Protein AF-A0A9E7FPZ8-F1 (afdb_monomer)

pLDDT: mean 71.9, std 25.14, range [28.64, 97.81]

Foldseek 3Di:
DDDDDDDDDDDPPPPPDDDDDDPLVVLVCVLVVCVPPDPVNVVLCVLQVVVVVVVVVVVVVVVVCPPPDPDDPPDPDDDDLVNLLVVLVVVCVVVVNVVSLDLVNLVSQLSNLVSQLSVLCVPPDDQDPPRPVDDPVSVVSNVVSVVSNSSSVSSSCVNVVHPVVVVVVVVVVVVCVVDPDPDD

Solvent-accessible surface area (backbone atoms only — not comparable to full-atom values): 11474 Å² total; per-residue (Å²): 139,89,85,84,85,85,78,89,77,92,71,96,72,84,83,84,75,87,84,86,92,63,85,63,58,63,57,53,49,52,52,54,46,63,75,39,100,42,80,67,35,59,61,45,45,71,56,32,43,66,61,49,52,44,53,50,56,50,56,57,54,57,68,72,47,83,80,77,76,91,83,75,88,80,69,92,66,94,77,51,73,67,57,53,40,50,52,50,52,51,59,31,57,77,68,66,42,62,86,62,59,44,65,68,35,32,51,54,46,28,53,50,30,51,38,59,44,46,59,77,50,68,87,53,75,94,79,60,88,89,51,82,90,55,54,68,72,57,52,50,51,52,50,51,31,52,45,50,31,49,53,33,51,44,50,37,26,56,75,68,72,44,63,58,68,60,52,51,54,55,48,51,56,55,45,46,71,75,56,60,77,78,87,126

Secondary structure (DSSP, 8-state):
-------------TTS------TTHHHHHHHHHTTS--HHHHHHHHHHHHHHHHHHHHHHHHHH-TTS------------HHHHHHHHHHHHHHTT-GGG--HHHHHHHHHHHHHHHHHHHHT-SSPPTT-TTS-HHHHHHHHHHHHHHHHHHHHHHHHTT--HHHHHHHHHHHHHHHSPPP--

Structure (mmCIF, N/CA/C/O backbone):
data_AF-A0A9E7FPZ8-F1
#
_entry.id   AF-A0A9E7FPZ8-F1
#
loop_
_atom_site.group_PDB
_atom_site.id
_atom_site.type_symbol
_atom_site.label_atom_id
_atom_site.label_alt_id
_atom_site.label_comp_id
_atom_site.label_asym_id
_atom_site.label_entity_id
_atom_site.label_seq_id
_atom_site.pdbx_PDB_ins_code
_atom_site.Cartn_x
_atom_site.Cartn_y
_atom_site.Cartn_z
_atom_site.occupancy
_atom_site.B_iso_or_equiv
_atom_site.auth_seq_id
_atom_site.auth_comp_id
_atom_site.auth_asym_id
_atom_site.auth_atom_id
_atom_site.pdbx_PDB_model_num
ATOM 1 N N . MET A 1 1 ? -9.891 55.501 -36.423 1.00 37.41 1 MET A N 1
ATOM 2 C CA . MET A 1 1 ? -9.483 56.250 -35.216 1.00 37.41 1 MET A CA 1
ATOM 3 C C . MET A 1 1 ? -9.992 55.512 -33.991 1.00 37.41 1 MET A C 1
ATOM 5 O O . MET A 1 1 ? -11.132 55.073 -34.019 1.00 37.41 1 MET A O 1
ATOM 9 N N . LEU A 1 2 ? -9.141 55.479 -32.962 1.00 33.41 2 LEU A N 1
ATOM 10 C CA . LEU A 1 2 ? -9.359 55.116 -31.555 1.00 33.41 2 LEU A CA 1
ATOM 11 C C . LEU A 1 2 ? -9.165 53.647 -31.118 1.00 33.41 2 LEU A C 1
ATOM 13 O O . LEU A 1 2 ? -9.614 52.696 -31.745 1.00 33.41 2 LEU A O 1
ATOM 17 N N . LEU A 1 3 ? -8.385 53.578 -30.035 1.00 30.91 3 LEU A N 1
ATOM 18 C CA . LEU A 1 3 ? -7.629 52.507 -29.377 1.00 30.91 3 LEU A CA 1
ATOM 19 C C . LEU A 1 3 ? -8.495 51.532 -28.537 1.00 30.91 3 LEU A C 1
ATOM 21 O O . LEU A 1 3 ? -9.666 51.817 -28.291 1.00 30.91 3 LEU A O 1
ATOM 25 N N . PRO A 1 4 ? -7.898 50.431 -28.027 1.00 46.28 4 PRO A N 1
ATOM 26 C CA . PRO A 1 4 ? -8.549 49.397 -27.229 1.00 46.28 4 PRO A CA 1
ATOM 27 C C . PRO A 1 4 ? -8.524 49.710 -25.723 1.00 46.28 4 PRO A C 1
ATOM 29 O O . PRO A 1 4 ? -7.578 50.313 -25.215 1.00 46.28 4 PRO A O 1
ATOM 32 N N . LEU A 1 5 ? -9.529 49.225 -24.988 1.00 34.22 5 LEU A N 1
ATOM 33 C CA . LEU A 1 5 ? -9.490 49.157 -23.527 1.00 34.22 5 LEU A CA 1
ATOM 34 C C . LEU A 1 5 ? -8.878 47.818 -23.097 1.00 34.22 5 LEU A C 1
ATOM 36 O O . LEU A 1 5 ? -9.498 46.760 -23.191 1.00 34.22 5 LEU A O 1
ATOM 40 N N . LEU A 1 6 ? -7.632 47.901 -22.633 1.00 34.72 6 LEU A N 1
ATOM 41 C CA . LEU A 1 6 ? -6.973 46.908 -21.795 1.00 34.72 6 LEU A CA 1
ATOM 42 C C . LEU A 1 6 ? -7.764 46.753 -20.485 1.00 34.72 6 LEU A C 1
ATOM 44 O O . LEU A 1 6 ? -7.879 47.709 -19.721 1.00 34.72 6 LEU A O 1
ATOM 48 N N . VAL A 1 7 ? -8.202 45.535 -20.172 1.00 34.72 7 VAL A N 1
ATOM 49 C CA . VAL A 1 7 ? -8.355 45.096 -18.781 1.00 34.72 7 VAL A CA 1
ATOM 50 C C . VAL A 1 7 ? -7.350 43.973 -18.568 1.00 34.72 7 VAL A C 1
ATOM 52 O O . VAL A 1 7 ? -7.497 42.862 -19.068 1.00 34.72 7 VAL A O 1
ATOM 55 N N . HIS A 1 8 ? -6.271 44.319 -17.871 1.00 37.75 8 HIS A N 1
ATOM 56 C CA . HIS A 1 8 ? -5.309 43.385 -17.307 1.00 37.75 8 HIS A CA 1
ATOM 57 C C . HIS A 1 8 ? -5.989 42.535 -16.230 1.00 37.75 8 HIS A C 1
ATOM 59 O O . HIS A 1 8 ? -6.304 43.041 -15.157 1.00 37.75 8 HIS A O 1
ATOM 65 N N . LEU A 1 9 ? -6.123 41.233 -16.476 1.00 30.42 9 LEU A N 1
ATOM 66 C CA . LEU A 1 9 ? -6.126 40.230 -15.416 1.00 30.42 9 LEU A CA 1
ATOM 67 C C . LEU A 1 9 ? -5.086 39.172 -15.777 1.00 30.42 9 LEU A C 1
ATOM 69 O O . LEU A 1 9 ? -5.222 38.395 -16.718 1.00 30.42 9 LEU A O 1
ATOM 73 N N . HIS A 1 10 ? -3.983 39.248 -15.046 1.00 36.88 10 HIS A N 1
ATOM 74 C CA . HIS A 1 10 ? -2.788 38.443 -15.185 1.00 36.88 10 HIS A CA 1
ATOM 75 C C . HIS A 1 10 ? -3.044 37.079 -14.526 1.00 36.88 10 HIS A C 1
ATOM 77 O O . HIS A 1 10 ? -3.063 36.986 -13.302 1.00 36.88 10 HIS A O 1
ATOM 83 N N . HIS A 1 11 ? -3.256 36.021 -15.312 1.00 33.31 11 HIS A N 1
ATOM 84 C CA . HIS A 1 11 ? -3.106 34.650 -14.816 1.00 33.31 11 HIS A CA 1
ATOM 85 C C . HIS A 1 11 ? -2.653 33.713 -15.949 1.00 33.31 11 HIS A C 1
ATOM 87 O O . HIS A 1 11 ? -3.416 33.468 -16.887 1.00 33.31 11 HIS A O 1
ATOM 93 N N . PRO A 1 12 ? -1.427 33.162 -15.903 1.00 35.03 12 PRO A N 1
ATOM 94 C CA . PRO A 1 12 ? -0.966 32.209 -16.899 1.00 35.03 12 PRO A CA 1
ATOM 95 C C . PRO A 1 12 ? -1.424 30.808 -16.480 1.00 35.03 12 PRO A C 1
ATOM 97 O O . PRO A 1 12 ? -0.728 30.120 -15.745 1.00 35.03 12 PRO A O 1
ATOM 100 N N . ILE A 1 13 ? -2.620 30.387 -16.893 1.00 33.62 13 ILE A N 1
ATOM 101 C CA . ILE A 1 13 ? -3.043 28.971 -16.771 1.00 33.62 13 ILE A CA 1
ATOM 102 C C . ILE A 1 13 ? -3.356 28.352 -18.144 1.00 33.62 13 ILE A C 1
ATOM 104 O O . ILE A 1 13 ? -3.390 27.137 -18.297 1.00 33.62 13 ILE A O 1
ATOM 108 N N . HIS A 1 14 ? -3.488 29.151 -19.201 1.00 30.02 14 HIS A N 1
ATOM 109 C CA . HIS A 1 14 ? -4.087 28.661 -20.445 1.00 30.02 14 HIS A CA 1
ATOM 110 C C . HIS A 1 14 ? -3.140 28.089 -21.514 1.00 30.02 14 HIS A C 1
ATOM 112 O O . HIS A 1 14 ? -3.601 27.828 -22.619 1.00 30.02 14 HIS A O 1
ATOM 118 N N . GLN A 1 15 ? -1.857 27.837 -21.223 1.00 31.31 15 GLN A N 1
ATOM 119 C CA . GLN A 1 15 ? -0.926 27.288 -22.232 1.00 31.31 15 GLN A CA 1
ATOM 120 C C . GLN A 1 15 ? -0.360 25.886 -21.965 1.00 31.31 15 GLN A C 1
ATOM 122 O O . GLN A 1 15 ? 0.470 25.424 -22.740 1.00 31.31 15 GLN A O 1
ATOM 127 N N . LEU A 1 16 ? -0.844 25.154 -20.958 1.00 31.53 16 LEU A N 1
ATOM 128 C CA . LEU A 1 16 ? -0.440 23.753 -20.743 1.00 31.53 16 LEU A CA 1
ATOM 129 C C . LEU A 1 16 ? -1.570 22.749 -21.005 1.00 31.53 16 LEU A C 1
ATOM 131 O O . LEU A 1 16 ? -1.671 21.701 -20.377 1.00 31.53 16 LEU A O 1
ATOM 135 N N . LEU A 1 17 ? -2.458 23.088 -21.930 1.00 40.41 17 LEU A N 1
ATOM 136 C CA . LEU A 1 17 ? -3.532 22.222 -22.386 1.00 40.41 17 LEU A CA 1
ATOM 137 C C . LEU A 1 17 ? -3.357 22.099 -23.885 1.00 40.41 17 LEU A C 1
ATOM 139 O O . LEU A 1 17 ? -3.679 23.052 -24.580 1.00 40.41 17 LEU A O 1
ATOM 143 N N . LEU A 1 18 ? -2.778 20.981 -24.335 1.00 32.06 18 LEU A N 1
ATOM 144 C CA . LEU A 1 18 ? -3.006 20.293 -25.616 1.00 32.06 18 LEU A CA 1
ATOM 145 C C . LEU A 1 18 ? -1.813 19.351 -25.900 1.00 32.06 18 LEU A C 1
ATOM 147 O O . LEU A 1 18 ? -0.787 19.823 -26.375 1.00 32.06 18 LEU A O 1
ATOM 151 N N . CYS A 1 19 ? -1.935 18.039 -25.610 1.00 28.64 19 CYS A N 1
ATOM 152 C CA . CYS A 1 19 ? -1.879 16.944 -26.613 1.00 28.64 19 CYS A CA 1
ATOM 153 C C . CYS A 1 19 ? -1.826 15.504 -26.001 1.00 28.64 19 CYS A C 1
ATOM 155 O O . CYS A 1 19 ? -0.783 15.076 -25.525 1.00 28.64 19 CYS A O 1
ATOM 157 N N . LYS A 1 20 ? -2.933 14.743 -26.157 1.00 32.47 20 LYS A N 1
ATOM 158 C CA . LYS A 1 20 ? -3.067 13.285 -26.485 1.00 32.47 20 LYS A CA 1
ATOM 159 C C . LYS A 1 20 ? -2.576 12.166 -25.501 1.00 32.47 20 LYS A C 1
ATOM 161 O O . LYS A 1 20 ? -2.130 12.475 -24.408 1.00 32.47 20 LYS A O 1
ATOM 166 N N . PRO A 1 21 ? -2.919 10.866 -25.734 1.00 36.84 21 PRO A N 1
ATOM 167 C CA . PRO A 1 21 ? -3.918 10.112 -24.973 1.00 36.84 21 PRO A CA 1
ATOM 168 C C . PRO A 1 21 ? -3.279 9.007 -24.109 1.00 36.84 21 PRO A C 1
ATOM 170 O O . PRO A 1 21 ? -2.816 7.989 -24.610 1.00 36.84 21 PRO A O 1
ATOM 173 N N . GLY A 1 22 ? -3.305 9.174 -22.796 1.00 39.09 22 GLY A N 1
ATOM 174 C CA . GLY A 1 22 ? -2.851 8.149 -21.862 1.00 39.09 22 GLY A CA 1
ATOM 175 C C . GLY A 1 22 ? -3.017 8.675 -20.450 1.00 39.09 22 GLY A C 1
ATOM 176 O O . GLY A 1 22 ? -2.456 9.712 -20.115 1.00 39.09 22 GLY A O 1
ATOM 177 N N . GLY A 1 23 ? -3.834 8.003 -19.639 1.00 42.53 23 GLY A N 1
ATOM 178 C CA . GLY A 1 23 ? -4.325 8.477 -18.335 1.00 42.53 23 GLY A CA 1
ATOM 179 C C . GLY A 1 23 ? -3.276 8.732 -17.242 1.00 42.53 23 GLY A C 1
ATOM 180 O O . GLY A 1 23 ? -3.652 8.967 -16.101 1.00 42.53 23 GLY A O 1
ATOM 181 N N . VAL A 1 24 ? -1.984 8.719 -17.571 1.00 44.31 24 VAL A N 1
ATOM 182 C CA . VAL A 1 24 ? -0.858 8.951 -16.652 1.00 44.31 24 VAL A CA 1
ATOM 183 C C . VAL A 1 24 ? -0.762 10.427 -16.235 1.00 44.31 24 VAL A C 1
ATOM 185 O O . VAL A 1 24 ? -0.361 10.735 -15.115 1.00 44.31 24 VAL A O 1
ATOM 188 N N . LEU A 1 25 ? -1.230 11.355 -17.082 1.00 41.22 25 LEU A N 1
ATOM 189 C CA . LEU A 1 25 ? -1.118 12.795 -16.823 1.00 41.22 25 LEU A CA 1
ATOM 190 C C . LEU A 1 25 ? -1.924 13.260 -15.595 1.00 41.22 25 LEU A C 1
ATOM 192 O O . LEU A 1 25 ? -1.544 14.239 -14.961 1.00 41.22 25 LEU A O 1
ATOM 196 N N . LEU A 1 26 ? -3.010 12.567 -15.227 1.00 44.44 26 LEU A N 1
ATOM 197 C CA . LEU A 1 26 ? -3.861 12.979 -14.104 1.00 44.44 26 LEU A CA 1
ATOM 198 C C . LEU A 1 26 ? -3.194 12.730 -12.739 1.00 44.44 26 LEU A C 1
ATOM 200 O O . LEU A 1 26 ? -3.395 13.515 -11.816 1.00 44.44 26 LEU A O 1
ATOM 204 N N . ILE A 1 27 ? -2.362 11.688 -12.628 1.00 47.28 27 ILE A N 1
ATOM 205 C CA . ILE A 1 27 ? -1.608 11.376 -11.402 1.00 47.28 27 ILE A CA 1
ATOM 206 C C . ILE A 1 27 ? -0.434 12.350 -11.253 1.00 47.28 27 ILE A C 1
ATOM 208 O O . ILE A 1 27 ? -0.281 12.948 -10.191 1.00 47.28 27 ILE A O 1
ATOM 212 N N . CYS A 1 28 ? 0.312 12.619 -12.335 1.00 42.66 28 CYS A N 1
ATOM 213 C CA . CYS A 1 28 ? 1.355 13.651 -12.328 1.00 42.66 28 CYS A CA 1
ATOM 214 C C . CYS A 1 28 ? 0.791 15.051 -12.059 1.00 42.66 28 CYS A C 1
ATOM 216 O O . CYS A 1 28 ? 1.424 15.825 -11.354 1.00 42.66 28 CYS A O 1
ATOM 218 N N . LEU A 1 29 ? -0.397 15.393 -12.571 1.00 45.75 29 LEU A N 1
ATOM 219 C CA . LEU A 1 29 ? -1.048 16.663 -12.241 1.00 45.75 29 LEU A CA 1
ATOM 220 C C . LEU A 1 29 ? -1.412 16.738 -10.758 1.00 45.75 29 LEU A C 1
ATOM 222 O O . LEU A 1 29 ? -1.185 17.784 -10.170 1.00 45.75 29 LEU A O 1
ATOM 226 N N . TYR A 1 30 ? -1.902 15.662 -10.132 1.00 49.91 30 TYR A N 1
ATOM 227 C CA . TYR A 1 30 ? -2.178 15.653 -8.690 1.00 49.91 30 TYR A CA 1
ATOM 228 C C . TYR A 1 30 ? -0.897 15.751 -7.842 1.00 49.91 30 TYR A C 1
ATOM 230 O O . TYR A 1 30 ? -0.851 16.578 -6.934 1.00 49.91 30 TYR A O 1
ATOM 238 N N . ALA A 1 31 ? 0.160 15.002 -8.171 1.00 47.16 31 ALA A N 1
ATOM 239 C CA . ALA A 1 31 ? 1.454 15.075 -7.481 1.00 47.16 31 ALA A CA 1
ATOM 240 C C . ALA A 1 31 ? 2.170 16.428 -7.696 1.00 47.16 31 ALA A C 1
ATOM 242 O O . ALA A 1 31 ? 2.748 17.001 -6.777 1.00 47.16 31 ALA A O 1
ATOM 243 N N . CYS A 1 32 ? 2.064 17.015 -8.891 1.00 43.62 32 CYS A N 1
ATOM 244 C CA . CYS A 1 32 ? 2.627 18.333 -9.185 1.00 43.62 32 CYS A CA 1
ATOM 245 C C . CYS A 1 32 ? 1.767 19.479 -8.607 1.00 43.62 32 CYS A C 1
ATOM 247 O O . CYS A 1 32 ? 2.309 20.518 -8.229 1.00 43.62 32 CYS A O 1
ATOM 249 N N . LEU A 1 33 ? 0.444 19.291 -8.475 1.00 46.91 33 LEU A N 1
ATOM 250 C CA . LEU A 1 33 ? -0.463 20.203 -7.762 1.00 46.91 33 LEU A CA 1
ATOM 251 C C . LEU A 1 33 ? -0.187 20.231 -6.256 1.00 46.91 33 LEU A C 1
ATOM 253 O O . LEU A 1 33 ? -0.317 21.305 -5.675 1.00 46.91 33 LEU A O 1
ATOM 257 N N . TRP A 1 34 ? 0.263 19.129 -5.642 1.00 48.84 34 TRP A N 1
ATOM 258 C CA . TRP A 1 34 ? 0.737 19.108 -4.246 1.00 48.84 34 TRP A CA 1
ATOM 259 C C . TRP A 1 34 ? 1.886 20.094 -3.988 1.00 48.84 34 TRP A C 1
ATOM 261 O O . TRP A 1 34 ? 2.019 20.615 -2.888 1.00 48.84 34 TRP A O 1
ATOM 271 N N . ARG A 1 35 ? 2.679 20.427 -5.014 1.00 47.31 35 ARG A N 1
ATOM 272 C CA . ARG A 1 35 ? 3.756 21.428 -4.930 1.00 47.31 35 ARG A CA 1
ATOM 273 C C . ARG A 1 35 ? 3.347 22.844 -5.335 1.00 47.31 35 ARG A C 1
ATOM 275 O O . ARG A 1 35 ? 4.174 23.754 -5.276 1.00 47.31 35 ARG A O 1
ATOM 282 N N . LEU A 1 36 ? 2.095 23.055 -5.741 1.00 41.22 36 LEU A N 1
ATOM 283 C CA . LEU A 1 36 ? 1.567 24.376 -6.073 1.00 41.22 36 LEU A CA 1
ATOM 284 C C . LEU A 1 36 ? 0.854 24.983 -4.854 1.00 41.22 36 LEU A C 1
ATOM 286 O O . LEU A 1 36 ? 0.093 24.290 -4.177 1.00 41.22 36 LEU A O 1
ATOM 290 N N . PRO A 1 37 ? 1.037 26.287 -4.569 1.00 41.12 37 PRO A N 1
ATOM 291 C CA . PRO A 1 37 ? 0.435 26.945 -3.416 1.00 41.12 37 PRO A CA 1
ATOM 292 C C . PRO A 1 37 ? -1.064 27.189 -3.656 1.00 41.12 37 PRO A C 1
ATOM 294 O O . PRO A 1 37 ? -1.497 28.311 -3.907 1.00 41.12 37 PRO A O 1
ATOM 297 N N . SER A 1 38 ? -1.873 26.131 -3.593 1.00 48.12 38 SER A N 1
ATOM 298 C CA . SER A 1 38 ? -3.334 26.221 -3.602 1.00 48.12 38 SER A CA 1
ATOM 299 C C . SER A 1 38 ? -3.887 26.271 -2.164 1.00 48.12 38 SER A C 1
ATOM 301 O O . SER A 1 38 ? -3.261 25.740 -1.241 1.00 48.12 38 SER A O 1
ATOM 303 N N . PRO A 1 39 ? -5.063 26.883 -1.921 1.00 46.03 39 PRO A N 1
ATOM 304 C CA . PRO A 1 39 ? -5.697 26.879 -0.598 1.00 46.03 39 PRO A CA 1
ATOM 305 C C . PRO A 1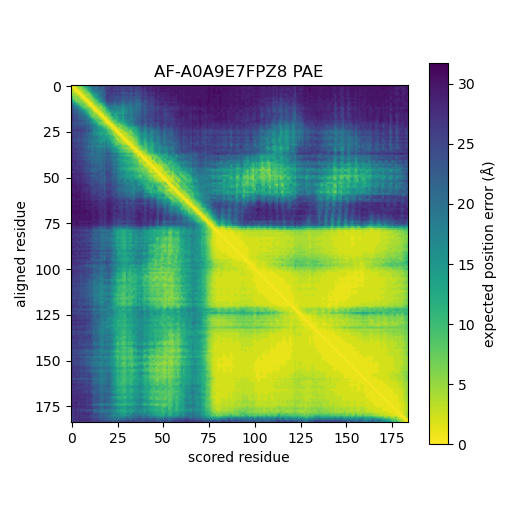 39 ? -6.017 25.465 -0.087 1.00 46.03 39 PRO A C 1
ATOM 307 O O . PRO A 1 39 ? -5.952 25.228 1.117 1.00 46.03 39 PRO A O 1
ATOM 310 N N . LEU A 1 40 ? -6.313 24.522 -0.994 1.00 43.47 40 LEU A N 1
ATOM 311 C CA . LEU A 1 40 ? -6.487 23.107 -0.654 1.00 43.47 40 LEU A CA 1
ATOM 312 C C . LEU A 1 40 ? -5.161 22.447 -0.244 1.00 43.47 40 LEU A C 1
ATOM 314 O O . LEU A 1 40 ? -5.165 21.704 0.734 1.00 43.47 40 LEU A O 1
ATOM 318 N N . CYS A 1 41 ? -4.039 22.755 -0.913 1.00 40.56 41 CYS A N 1
ATOM 319 C CA . CYS A 1 41 ? -2.717 22.230 -0.535 1.00 40.56 41 CYS A CA 1
ATOM 320 C C . CYS A 1 41 ? -2.346 22.627 0.885 1.00 40.56 41 CYS A C 1
ATOM 322 O O . CYS A 1 41 ? -1.971 21.765 1.655 1.00 40.56 41 CYS A O 1
ATOM 324 N N . LYS A 1 42 ? -2.572 23.878 1.302 1.00 41.62 42 LYS A N 1
ATOM 325 C CA . LYS A 1 42 ? -2.264 24.297 2.683 1.00 41.62 42 LYS A CA 1
ATOM 326 C C . LYS A 1 42 ? -3.043 23.515 3.749 1.00 41.62 42 LYS A C 1
ATOM 328 O O . LYS A 1 42 ? -2.531 23.300 4.843 1.00 41.62 42 LYS A O 1
ATOM 333 N N . SER A 1 43 ? -4.278 23.107 3.443 1.00 44.94 43 SER A N 1
ATOM 334 C CA . SER A 1 43 ? -5.098 22.299 4.354 1.00 44.94 43 SER A CA 1
ATOM 335 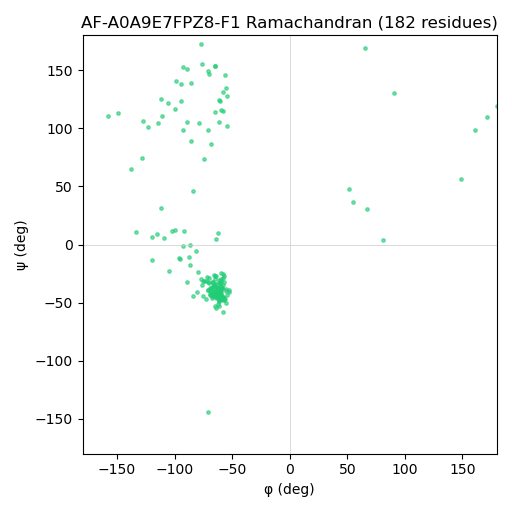C C . SER A 1 43 ? -4.731 20.815 4.334 1.00 44.94 43 SER A C 1
ATOM 337 O O . SER A 1 43 ? -5.050 20.116 5.288 1.00 44.94 43 SER A O 1
ATOM 339 N N . ILE A 1 44 ? -4.130 20.324 3.251 1.00 48.12 44 ILE A N 1
ATOM 340 C CA . ILE A 1 44 ? -3.632 18.950 3.130 1.00 48.12 44 ILE A CA 1
ATOM 341 C C . ILE A 1 44 ? -2.232 18.863 3.742 1.00 48.12 44 ILE A C 1
ATOM 343 O O . ILE A 1 44 ? -1.993 17.993 4.569 1.00 48.12 44 ILE A O 1
ATOM 347 N N . ASP A 1 45 ? -1.359 19.825 3.450 1.00 47.00 45 ASP A N 1
ATOM 348 C CA . ASP A 1 45 ? -0.036 19.976 4.045 1.00 47.00 45 ASP A CA 1
ATOM 349 C C . ASP A 1 45 ? -0.131 20.030 5.565 1.00 47.00 45 ASP A C 1
ATOM 351 O O . ASP A 1 45 ? 0.626 19.342 6.226 1.00 47.00 45 ASP A O 1
ATOM 355 N N . SER A 1 46 ? -1.072 20.758 6.171 1.00 52.53 46 SER A N 1
ATOM 356 C CA . SER A 1 46 ? -1.183 20.773 7.639 1.00 52.53 46 SER A CA 1
ATOM 357 C C . SER A 1 46 ? -1.586 19.423 8.247 1.00 52.53 46 SER A C 1
ATOM 359 O O . SER A 1 46 ? -1.259 19.149 9.400 1.00 52.53 46 SER A O 1
ATOM 361 N N . LEU A 1 47 ? -2.282 18.577 7.483 1.00 56.53 47 LEU A N 1
ATOM 362 C CA . LEU A 1 47 ? -2.748 17.257 7.912 1.00 56.53 47 LEU A CA 1
ATOM 363 C C . LEU A 1 47 ? -1.721 16.156 7.648 1.00 56.53 47 LEU A C 1
ATOM 365 O O . LEU A 1 47 ? -1.664 15.183 8.396 1.00 56.53 47 LEU A O 1
ATOM 369 N N . VAL A 1 48 ? -0.937 16.307 6.582 1.00 55.34 48 VAL A N 1
ATOM 370 C CA . VAL A 1 48 ? 0.002 15.294 6.097 1.00 55.34 48 VAL A CA 1
ATOM 371 C C . VAL A 1 48 ? 1.444 15.654 6.448 1.00 55.34 48 VAL A C 1
ATOM 373 O O . VAL A 1 48 ? 2.248 14.753 6.619 1.00 55.34 48 VAL A O 1
ATOM 376 N N . SER A 1 49 ? 1.775 16.927 6.692 1.00 53.34 49 SER A N 1
ATOM 377 C CA . SER A 1 49 ? 3.108 17.346 7.162 1.00 53.34 49 SER A CA 1
ATOM 378 C C . SER A 1 49 ? 3.548 16.639 8.435 1.00 53.34 49 SER A C 1
ATOM 380 O O . SER A 1 49 ? 4.720 16.302 8.490 1.00 53.34 49 SER A O 1
ATOM 382 N N . PRO A 1 50 ? 2.694 16.361 9.442 1.00 57.56 50 PRO A N 1
ATOM 383 C CA . PRO A 1 50 ? 3.124 15.553 10.580 1.00 57.56 50 PRO A CA 1
ATOM 384 C C . PRO A 1 50 ? 3.566 14.143 10.161 1.00 57.56 50 PRO A C 1
ATOM 386 O O . PRO A 1 50 ? 4.607 13.696 10.622 1.00 57.56 50 PRO A O 1
ATOM 389 N N . LEU A 1 51 ? 2.846 13.496 9.233 1.00 60.19 51 LEU A N 1
ATOM 390 C CA . LEU A 1 51 ? 3.147 12.151 8.708 1.00 60.19 51 LEU A CA 1
ATOM 391 C C . LEU A 1 51 ? 4.328 12.145 7.707 1.00 60.19 51 LEU A C 1
ATOM 393 O O . LEU A 1 51 ? 5.109 11.203 7.647 1.00 60.19 51 LEU A O 1
ATOM 397 N N . VAL A 1 52 ? 4.524 13.228 6.955 1.00 55.94 52 VAL A N 1
ATOM 398 C CA . VAL A 1 52 ? 5.648 13.394 6.015 1.00 55.94 52 VAL A CA 1
ATOM 399 C C . VAL A 1 52 ? 6.926 13.819 6.742 1.00 55.94 52 VAL A C 1
ATOM 401 O O . VAL A 1 52 ? 8.000 13.305 6.445 1.00 55.94 52 VAL A O 1
ATOM 404 N N . CYS A 1 53 ? 6.848 14.718 7.731 1.00 50.38 53 CYS A N 1
ATOM 405 C CA . CYS A 1 53 ? 7.968 15.023 8.633 1.00 50.38 53 CYS A CA 1
ATOM 406 C C . CYS A 1 53 ? 8.392 13.787 9.416 1.00 50.38 53 CYS A C 1
ATOM 408 O O . CYS A 1 53 ? 9.572 13.627 9.708 1.00 50.38 53 CYS A O 1
ATOM 410 N N . GLN A 1 54 ? 7.441 12.921 9.735 1.00 59.09 54 GLN A N 1
ATOM 411 C CA . GLN A 1 54 ? 7.676 11.629 10.343 1.00 59.09 54 GLN A CA 1
ATOM 412 C C . GLN A 1 54 ? 8.473 10.705 9.408 1.00 59.09 54 GLN A C 1
ATOM 414 O O . GLN A 1 54 ? 9.591 10.356 9.774 1.00 59.09 54 GLN A O 1
ATOM 419 N N . LYS A 1 55 ? 8.026 10.477 8.158 1.00 62.56 55 LYS A N 1
ATOM 420 C CA . LYS A 1 55 ? 8.818 9.756 7.132 1.00 62.56 55 LYS A CA 1
ATOM 421 C C . LYS A 1 55 ? 10.216 10.356 6.947 1.00 62.56 55 LYS A C 1
ATOM 423 O O . LYS A 1 55 ? 11.194 9.628 6.817 1.00 62.56 55 LYS A O 1
ATOM 428 N N . ARG A 1 56 ? 10.336 11.690 6.945 1.00 54.47 56 ARG A N 1
ATOM 429 C CA . ARG A 1 56 ? 11.626 12.388 6.800 1.00 54.47 56 ARG A CA 1
ATOM 430 C C . ARG A 1 56 ? 12.547 12.147 7.996 1.00 54.47 56 ARG A C 1
ATOM 432 O O . ARG A 1 56 ? 13.713 11.841 7.799 1.00 54.47 56 ARG A O 1
ATOM 439 N N . SER A 1 57 ? 12.003 12.220 9.209 1.00 49.56 57 SER A N 1
ATOM 440 C CA . SER A 1 57 ? 12.740 11.933 10.446 1.00 49.56 57 SER A CA 1
ATOM 441 C C . SER A 1 57 ? 13.175 10.464 10.518 1.00 49.56 57 SER A C 1
ATOM 443 O O . SER A 1 57 ? 14.264 10.175 11.012 1.00 49.56 57 SER A O 1
ATOM 445 N N . ASP A 1 58 ? 12.360 9.548 9.986 1.00 54.75 58 ASP A N 1
ATOM 446 C CA . ASP A 1 58 ? 12.670 8.119 9.904 1.00 54.75 58 ASP A CA 1
ATOM 447 C C . ASP A 1 58 ? 13.747 7.826 8.841 1.00 54.75 58 ASP A C 1
ATOM 449 O O . ASP A 1 58 ? 14.742 7.171 9.153 1.00 54.75 58 ASP A O 1
ATOM 453 N N . LYS A 1 59 ? 13.628 8.390 7.624 1.00 53.94 59 LYS A N 1
ATOM 454 C CA . LYS A 1 59 ? 14.659 8.297 6.564 1.00 53.94 59 LYS A CA 1
ATOM 455 C C . LYS A 1 59 ? 16.005 8.886 7.032 1.00 53.94 59 LYS A C 1
ATOM 457 O O . LYS A 1 59 ? 17.055 8.316 6.735 1.00 53.94 59 LYS A O 1
ATOM 462 N N . ASP A 1 60 ? 15.990 9.981 7.797 1.00 44.34 60 ASP A N 1
ATOM 463 C CA . ASP A 1 60 ? 17.203 10.617 8.334 1.00 44.34 60 ASP A CA 1
ATOM 464 C C . ASP A 1 60 ? 17.875 9.770 9.442 1.00 44.34 60 ASP A C 1
ATOM 466 O O . ASP A 1 60 ? 19.105 9.747 9.533 1.00 44.34 60 ASP A O 1
ATOM 470 N N . MET A 1 61 ? 17.109 9.013 10.242 1.00 44.56 61 MET A N 1
ATOM 471 C CA . MET A 1 61 ? 17.662 8.054 11.215 1.00 44.56 61 MET A CA 1
ATOM 472 C C . MET A 1 61 ? 18.215 6.773 10.568 1.00 44.56 61 MET A C 1
ATOM 474 O O . MET A 1 61 ? 19.182 6.202 11.079 1.00 44.56 61 MET A O 1
ATOM 478 N N . GLU A 1 62 ? 17.651 6.326 9.445 1.00 49.06 62 GLU A N 1
ATOM 479 C CA . GLU A 1 62 ? 18.151 5.170 8.683 1.00 49.06 62 GLU A CA 1
ATOM 480 C C . GLU A 1 62 ? 19.529 5.467 8.046 1.00 49.06 62 GLU A C 1
ATOM 482 O O . GLU A 1 62 ? 20.400 4.596 7.956 1.00 49.06 62 GLU A O 1
ATOM 487 N N . GLY A 1 63 ? 19.772 6.730 7.668 1.00 34.38 63 GLY A N 1
ATOM 488 C CA . GLY A 1 63 ? 21.036 7.203 7.092 1.00 34.38 63 GLY A CA 1
ATOM 489 C C . GLY A 1 63 ? 22.242 7.136 8.039 1.00 34.38 63 GLY A C 1
ATOM 490 O O . GLY A 1 63 ? 23.361 6.898 7.578 1.00 34.38 63 GLY A O 1
ATOM 491 N N . ASP A 1 64 ? 22.025 7.272 9.352 1.00 36.38 64 ASP A N 1
ATOM 492 C CA . ASP A 1 64 ? 23.082 7.200 10.377 1.00 36.38 64 ASP A CA 1
ATOM 493 C C . ASP A 1 64 ? 23.355 5.752 10.848 1.00 36.38 64 ASP A C 1
ATOM 495 O O . ASP A 1 64 ? 24.425 5.427 11.365 1.00 36.38 64 ASP A O 1
ATOM 499 N N . LYS A 1 65 ? 22.424 4.819 10.593 1.00 38.72 65 LYS A N 1
ATOM 500 C CA . LYS A 1 65 ? 22.519 3.411 11.027 1.00 38.72 65 LYS A CA 1
ATOM 501 C C . LYS A 1 65 ? 23.271 2.469 10.087 1.00 38.72 65 LYS A C 1
ATOM 503 O O . LYS A 1 65 ? 23.492 1.313 10.452 1.00 38.72 65 LYS A O 1
ATOM 508 N N . ARG A 1 66 ? 23.793 2.941 8.948 1.00 39.50 66 ARG A N 1
ATOM 509 C CA . ARG A 1 66 ? 24.607 2.121 8.016 1.00 39.50 66 ARG A CA 1
ATOM 510 C C . ARG A 1 66 ? 25.942 1.608 8.591 1.00 39.50 66 ARG A C 1
ATOM 512 O O . ARG A 1 66 ? 26.717 0.997 7.864 1.00 39.50 66 ARG A O 1
ATOM 519 N N . LYS A 1 67 ? 26.233 1.830 9.879 1.00 37.88 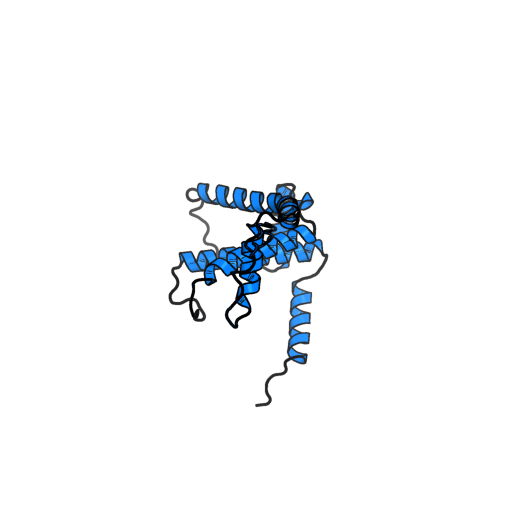67 LYS A N 1
ATOM 520 C CA . LYS A 1 67 ? 27.434 1.317 10.562 1.00 37.88 67 LYS A CA 1
ATOM 521 C C . LYS A 1 67 ? 27.193 0.387 11.757 1.00 37.88 67 LYS A C 1
ATOM 523 O O . LYS A 1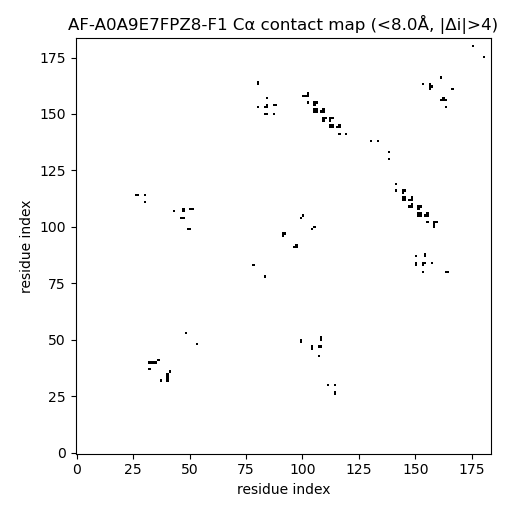 67 ? 28.171 0.034 12.408 1.00 37.88 67 LYS A O 1
ATOM 528 N N . ALA A 1 68 ? 25.961 -0.036 12.056 1.00 37.56 68 ALA A N 1
ATOM 529 C CA . ALA A 1 68 ? 25.704 -0.815 13.280 1.00 37.56 68 ALA A CA 1
ATOM 530 C C . ALA A 1 68 ? 24.831 -2.077 13.135 1.00 37.56 68 ALA A C 1
ATOM 532 O O . ALA A 1 68 ? 24.468 -2.659 14.153 1.00 37.56 68 ALA A O 1
ATOM 533 N N . MET A 1 69 ? 24.519 -2.540 11.922 1.00 37.19 69 MET A N 1
ATOM 534 C CA . MET A 1 69 ? 23.803 -3.810 11.714 1.00 37.19 69 MET A CA 1
ATOM 535 C C . MET A 1 69 ? 24.409 -4.610 10.553 1.00 37.19 69 MET A C 1
ATOM 537 O O . MET A 1 69 ? 23.784 -4.840 9.526 1.00 37.19 69 MET A O 1
ATOM 541 N N . GLU A 1 70 ? 25.654 -5.052 10.724 1.00 38.09 70 GLU A N 1
ATOM 542 C CA . GLU A 1 70 ? 26.136 -6.269 10.064 1.00 38.09 70 GLU A CA 1
ATOM 543 C C . GLU A 1 70 ? 25.907 -7.424 11.045 1.00 38.09 70 GLU A C 1
ATOM 545 O O . GLU A 1 70 ? 26.685 -7.601 11.982 1.00 38.09 70 GLU A O 1
ATOM 550 N N . GLY A 1 71 ? 24.815 -8.178 10.881 1.00 38.69 71 GLY A N 1
ATOM 551 C CA . GLY A 1 71 ? 24.617 -9.406 11.655 1.00 38.69 71 GLY A CA 1
ATOM 552 C C . GLY A 1 71 ? 23.180 -9.797 11.975 1.00 38.69 71 GLY A C 1
ATOM 553 O O . GLY A 1 71 ? 22.879 -10.019 13.139 1.00 38.69 71 GLY A O 1
ATOM 554 N N . GLU A 1 72 ? 22.317 -9.946 10.973 1.00 38.66 72 GLU A N 1
ATOM 555 C CA . GLU A 1 72 ? 21.251 -10.955 11.019 1.00 38.66 72 GLU A CA 1
ATOM 556 C C . GLU A 1 72 ? 20.815 -11.252 9.579 1.00 38.66 72 GLU A C 1
ATOM 558 O O . GLU A 1 72 ? 20.278 -10.390 8.885 1.00 38.66 72 GLU A O 1
ATOM 563 N N . GLU A 1 73 ? 21.127 -12.452 9.082 1.00 41.44 73 GLU A N 1
ATOM 564 C CA . GLU A 1 73 ? 20.618 -12.928 7.795 1.00 41.44 73 GLU A CA 1
ATOM 565 C C . GLU A 1 73 ? 19.088 -12.992 7.877 1.00 41.44 73 GLU A C 1
ATOM 567 O O . GLU A 1 73 ? 18.519 -13.877 8.518 1.00 41.44 73 GLU A O 1
ATOM 572 N N . ALA A 1 74 ? 18.413 -12.042 7.231 1.00 45.22 74 ALA A N 1
ATOM 573 C CA . ALA A 1 74 ? 16.966 -12.043 7.091 1.00 45.22 74 ALA A CA 1
ATOM 574 C C . ALA A 1 74 ? 16.547 -13.196 6.166 1.00 45.22 74 ALA A C 1
ATOM 576 O O . ALA A 1 74 ? 16.403 -13.040 4.953 1.00 45.22 74 ALA A O 1
ATOM 577 N N . GLY A 1 75 ? 16.359 -14.383 6.743 1.00 43.41 75 GLY A N 1
ATOM 578 C CA . GLY A 1 75 ? 15.605 -15.448 6.101 1.00 43.41 75 GLY A CA 1
ATOM 579 C C . GLY A 1 75 ? 14.229 -14.905 5.717 1.00 43.41 75 GLY A C 1
ATOM 580 O O . GLY A 1 75 ? 13.543 -14.318 6.555 1.00 43.41 75 GLY A O 1
ATOM 581 N N . VAL A 1 76 ? 13.847 -15.069 4.447 1.00 52.19 76 VAL A N 1
ATOM 582 C CA . VAL A 1 76 ? 12.522 -14.692 3.935 1.00 52.19 76 VAL A CA 1
ATOM 583 C C . VAL A 1 76 ? 11.472 -15.378 4.803 1.00 52.19 76 VAL A C 1
ATOM 585 O O . VAL A 1 76 ? 11.232 -16.578 4.686 1.00 52.19 76 VAL A O 1
ATOM 588 N N . THR A 1 77 ? 10.884 -14.616 5.716 1.00 62.16 77 THR A N 1
ATOM 589 C CA . THR A 1 77 ? 9.781 -15.063 6.555 1.00 62.16 77 THR A CA 1
ATOM 590 C C . THR A 1 77 ? 8.504 -14.626 5.861 1.00 62.16 77 THR A C 1
ATOM 592 O O . THR A 1 77 ? 8.346 -13.460 5.506 1.00 62.16 77 THR A O 1
ATOM 595 N N . ASP A 1 78 ? 7.620 -15.580 5.585 1.00 79.62 78 ASP A N 1
ATOM 596 C CA . ASP A 1 78 ? 6.251 -15.280 5.178 1.00 79.62 78 ASP A CA 1
ATOM 597 C C . ASP A 1 78 ? 5.604 -14.474 6.314 1.00 79.62 78 ASP A C 1
ATOM 599 O O . ASP A 1 78 ? 5.520 -14.963 7.441 1.00 79.62 78 ASP A O 1
ATOM 603 N N . VAL A 1 79 ? 5.241 -13.215 6.051 1.00 87.50 79 VAL A N 1
ATOM 604 C CA . VAL A 1 79 ? 4.611 -12.331 7.041 1.00 87.50 79 VAL A CA 1
ATOM 605 C C . VAL A 1 79 ? 3.172 -12.075 6.621 1.00 87.50 79 VAL A C 1
ATOM 607 O O . VAL A 1 79 ? 2.898 -11.593 5.521 1.00 87.50 79 VAL A O 1
ATOM 610 N N . SER A 1 80 ? 2.235 -12.354 7.520 1.00 93.19 80 SER A N 1
ATOM 611 C CA . SER A 1 80 ? 0.817 -12.106 7.285 1.00 93.19 80 SER A CA 1
ATOM 612 C C . SER A 1 80 ? 0.453 -10.621 7.417 1.00 93.19 80 SER A C 1
ATOM 614 O O . SER A 1 80 ? 1.067 -9.858 8.167 1.00 93.19 80 SER A O 1
ATOM 616 N N . LEU A 1 81 ? -0.637 -10.204 6.759 1.00 93.88 81 LEU A N 1
ATOM 617 C CA . LEU A 1 81 ? -1.174 -8.839 6.892 1.00 93.88 81 LEU A CA 1
ATOM 618 C C . LEU A 1 81 ? -1.513 -8.477 8.348 1.00 93.88 81 LEU A C 1
ATOM 620 O O . LEU A 1 81 ? -1.372 -7.324 8.745 1.00 93.88 81 LEU A O 1
ATOM 624 N N 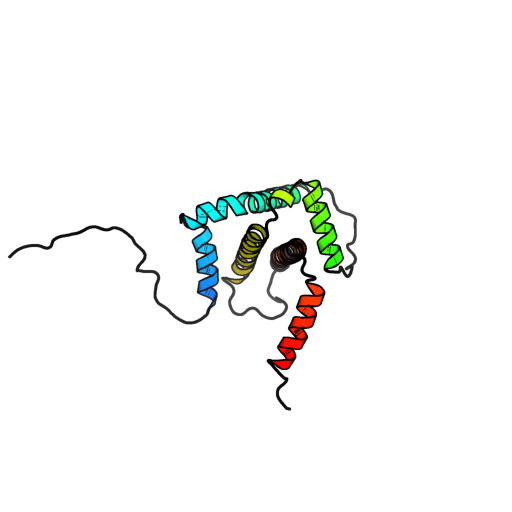. LYS A 1 82 ? -1.938 -9.460 9.153 1.00 92.19 82 LYS A N 1
ATOM 625 C CA . LYS A 1 82 ? -2.262 -9.256 10.574 1.00 92.19 82 LYS A CA 1
ATOM 626 C C . LYS A 1 82 ? -1.010 -9.007 11.408 1.00 92.19 82 LYS A C 1
ATOM 628 O O . LYS A 1 82 ? -1.029 -8.143 12.279 1.00 92.19 82 LYS A O 1
ATOM 633 N N . GLU A 1 83 ? 0.079 -9.714 11.124 1.00 93.38 83 GLU A N 1
ATOM 634 C CA . GLU A 1 83 ? 1.363 -9.475 11.790 1.00 93.38 83 GLU A CA 1
ATOM 635 C C . GLU A 1 83 ? 1.937 -8.107 11.430 1.00 93.38 83 GLU A C 1
ATOM 637 O O . GLU A 1 83 ? 2.400 -7.399 12.321 1.00 93.38 83 GLU A O 1
ATOM 642 N N . LEU A 1 84 ? 1.855 -7.699 10.158 1.00 94.12 84 LEU A N 1
ATOM 643 C CA . LEU A 1 84 ? 2.245 -6.349 9.743 1.00 94.12 84 LEU A CA 1
ATOM 644 C C . LEU A 1 84 ? 1.394 -5.277 10.432 1.00 94.12 84 LEU A C 1
ATOM 646 O O . LEU A 1 84 ? 1.947 -4.316 10.956 1.00 94.12 84 LEU A O 1
ATOM 650 N N . SER A 1 85 ? 0.072 -5.464 10.492 1.00 93.38 85 SER A N 1
ATOM 651 C CA . SER A 1 85 ? -0.832 -4.540 11.190 1.00 93.38 85 SER A CA 1
ATOM 652 C C . SER A 1 85 ? -0.440 -4.370 12.656 1.00 93.38 85 SER A C 1
ATOM 654 O O . SER A 1 85 ? -0.328 -3.247 13.137 1.00 93.38 85 SER A O 1
ATOM 656 N N . LYS A 1 86 ? -0.154 -5.480 13.346 1.00 94.12 86 LYS A N 1
ATOM 657 C CA . LYS A 1 86 ? 0.270 -5.461 14.748 1.00 94.12 86 LYS A CA 1
ATOM 658 C C . LYS A 1 86 ? 1.606 -4.736 14.934 1.00 94.12 86 LYS A C 1
ATOM 660 O O . LYS A 1 86 ? 1.724 -3.901 15.823 1.00 94.12 86 LYS A O 1
ATOM 665 N N . LYS A 1 87 ? 2.598 -5.015 14.080 1.00 93.19 87 LYS A N 1
ATOM 666 C CA . LYS A 1 87 ? 3.896 -4.320 14.114 1.00 93.19 87 LYS A CA 1
ATOM 667 C C . LYS A 1 87 ? 3.732 -2.812 13.901 1.00 93.19 87 LYS A C 1
ATOM 669 O O . LYS A 1 87 ? 4.373 -2.032 14.595 1.00 93.19 87 LYS A O 1
ATOM 674 N N . LEU A 1 88 ? 2.859 -2.399 12.978 1.00 92.25 88 LEU A N 1
ATOM 675 C CA . LEU A 1 88 ? 2.563 -0.985 12.718 1.00 92.25 88 LEU A CA 1
ATOM 676 C C . LEU A 1 88 ? 1.857 -0.307 13.895 1.00 92.25 88 LEU A C 1
ATOM 678 O O . LEU A 1 88 ? 2.181 0.831 14.227 1.00 92.25 88 LEU A O 1
ATOM 682 N N . GLU A 1 89 ? 0.906 -0.991 14.530 1.00 90.44 89 GLU A N 1
ATOM 683 C CA . GLU A 1 89 ? 0.232 -0.497 15.732 1.00 90.44 89 GLU A CA 1
ATOM 684 C C . GLU A 1 89 ? 1.235 -0.283 16.873 1.00 90.44 89 GLU A C 1
ATOM 686 O O . GLU A 1 89 ? 1.274 0.790 17.472 1.00 90.44 89 GLU A O 1
ATOM 691 N N . GLU A 1 90 ? 2.095 -1.271 17.135 1.00 92.25 90 GLU A N 1
ATOM 692 C CA . GLU A 1 90 ? 3.145 -1.182 18.154 1.00 92.25 90 GLU A CA 1
ATOM 693 C C . GLU A 1 90 ? 4.112 -0.029 17.858 1.00 92.25 90 GLU A C 1
ATOM 695 O O . GLU A 1 90 ? 4.358 0.808 18.728 1.00 92.25 90 GLU A O 1
ATOM 700 N N . PHE A 1 91 ? 4.575 0.074 16.611 1.00 88.00 91 PHE A N 1
ATOM 701 C CA . PHE A 1 91 ? 5.473 1.132 16.155 1.00 88.00 91 PHE A CA 1
ATOM 702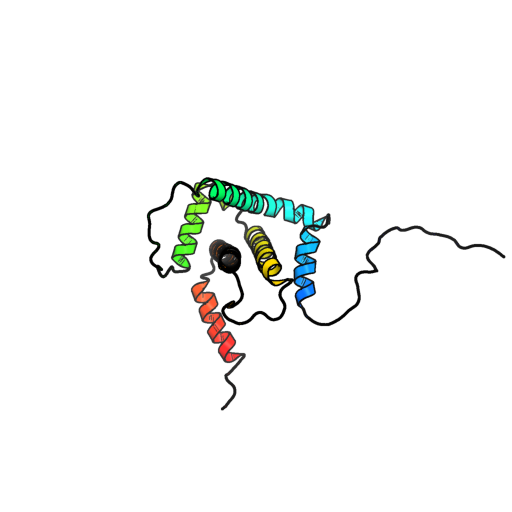 C C . PHE A 1 91 ? 4.874 2.536 16.322 1.00 88.00 91 PHE A C 1
ATOM 704 O O . PHE A 1 91 ? 5.563 3.455 16.776 1.00 88.00 91 PHE A O 1
ATOM 711 N N . ALA A 1 92 ? 3.588 2.696 15.990 1.00 87.81 92 ALA A N 1
ATOM 712 C CA . ALA A 1 92 ? 2.861 3.952 16.137 1.00 87.81 92 ALA A CA 1
ATOM 713 C C . ALA A 1 92 ? 2.634 4.315 17.608 1.00 87.81 92 ALA A C 1
ATOM 715 O O . ALA A 1 92 ? 2.805 5.473 17.995 1.00 87.81 92 ALA A O 1
ATOM 716 N N . ARG A 1 93 ? 2.273 3.329 18.435 1.00 88.88 93 ARG A N 1
ATOM 717 C CA . ARG A 1 93 ? 2.023 3.513 19.867 1.00 88.88 93 ARG A CA 1
ATOM 718 C C . ARG A 1 93 ? 3.279 3.952 20.612 1.00 88.88 93 ARG A C 1
ATOM 720 O O . ARG A 1 93 ? 3.209 4.863 21.428 1.00 88.88 93 ARG A O 1
ATOM 727 N N . GLU A 1 94 ? 4.430 3.351 20.313 1.00 91.50 94 GLU A N 1
ATOM 728 C CA . GLU A 1 94 ? 5.721 3.717 20.923 1.00 91.50 94 GLU A CA 1
ATOM 729 C C . GLU A 1 94 ? 6.107 5.183 20.706 1.00 91.50 94 GLU A C 1
ATOM 731 O O . GLU A 1 94 ? 6.862 5.750 21.494 1.00 91.50 94 GLU A O 1
ATOM 736 N N . ARG A 1 95 ? 5.595 5.797 19.638 1.00 88.94 95 ARG A N 1
ATOM 737 C CA . ARG A 1 95 ? 5.936 7.162 19.229 1.00 88.94 95 ARG A CA 1
ATOM 738 C C . ARG A 1 95 ? 4.790 8.149 19.441 1.00 88.94 95 ARG A C 1
ATOM 740 O O . ARG A 1 95 ? 4.911 9.307 19.050 1.00 88.94 95 ARG A O 1
ATOM 747 N N . ASP A 1 96 ? 3.698 7.697 20.059 1.00 88.25 96 ASP A N 1
ATOM 748 C CA . ASP A 1 96 ? 2.470 8.472 20.262 1.00 88.25 96 ASP A CA 1
ATOM 749 C C . ASP A 1 96 ? 1.890 9.027 18.942 1.00 88.25 96 ASP A C 1
ATOM 751 O O . ASP A 1 96 ? 1.390 10.148 18.848 1.00 88.25 96 ASP A O 1
ATOM 755 N N . TRP A 1 97 ? 1.990 8.249 17.862 1.00 88.00 97 TRP A N 1
ATOM 756 C CA . TRP A 1 97 ? 1.578 8.671 16.517 1.00 88.00 97 TRP A CA 1
ATOM 757 C C . TRP A 1 97 ? 0.112 8.411 16.205 1.00 88.00 97 TRP A C 1
ATOM 759 O O . TRP A 1 97 ? -0.423 8.940 15.230 1.00 88.00 97 TRP A O 1
ATOM 769 N N . GLU A 1 98 ? -0.574 7.653 17.055 1.00 86.12 98 GLU A N 1
ATOM 770 C CA . GLU A 1 98 ? -1.981 7.309 16.858 1.00 86.12 98 GLU A CA 1
ATOM 771 C C . GLU A 1 98 ? -2.886 8.546 16.762 1.00 86.12 98 GLU A C 1
ATOM 773 O O . GLU A 1 98 ? -3.862 8.533 16.012 1.00 86.12 98 GLU A O 1
ATOM 778 N N . GLN A 1 99 ? -2.511 9.654 17.410 1.00 83.94 99 GLN A N 1
ATOM 779 C CA . GLN A 1 99 ? -3.215 10.938 17.322 1.00 83.94 99 GLN A CA 1
ATOM 780 C C . GLN A 1 99 ? -3.292 11.515 15.894 1.00 83.94 99 GLN A C 1
ATOM 782 O O . GLN A 1 99 ? -4.210 12.273 15.577 1.00 83.94 99 GLN A O 1
ATOM 787 N N . TYR A 1 100 ? -2.362 11.140 15.008 1.00 84.94 100 TYR A N 1
ATOM 788 C CA . TYR A 1 100 ? -2.321 11.596 13.615 1.00 84.94 100 TYR A CA 1
ATOM 789 C C . TYR A 1 100 ? -3.004 10.617 12.646 1.00 84.94 100 TYR A C 1
ATOM 791 O O . TYR A 1 100 ? -3.302 10.987 11.504 1.00 84.94 100 TYR A O 1
ATOM 799 N N . HIS A 1 101 ? -3.317 9.398 13.097 1.00 88.81 101 HIS A N 1
ATOM 800 C CA . HIS A 1 101 ? -3.816 8.277 12.291 1.00 88.81 101 HIS A CA 1
ATOM 801 C C . HIS A 1 101 ? -5.335 8.317 12.058 1.00 88.81 101 HIS A C 1
ATOM 803 O O . HIS A 1 101 ? -6.026 7.309 12.171 1.00 88.81 101 HIS A O 1
ATOM 809 N N . SER A 1 102 ? -5.885 9.477 11.684 1.00 92.69 102 SER A N 1
ATOM 810 C CA . SER A 1 102 ? -7.268 9.524 11.188 1.00 92.69 102 SER A CA 1
ATOM 811 C C . SER A 1 102 ? -7.371 8.880 9.791 1.00 92.69 102 SER A C 1
ATOM 813 O O . SER A 1 102 ? -6.429 9.016 9.001 1.00 92.69 102 SER A O 1
ATOM 815 N N . PRO A 1 103 ? -8.509 8.254 9.414 1.00 95.38 103 PRO A N 1
ATOM 816 C CA . PRO A 1 103 ? -8.666 7.622 8.097 1.00 95.38 103 PRO A CA 1
ATOM 817 C C . PRO A 1 103 ? -8.335 8.548 6.923 1.00 95.38 103 PRO A C 1
ATOM 819 O O . PRO A 1 103 ? -7.712 8.143 5.945 1.00 95.38 103 PRO A O 1
ATOM 822 N N . ARG A 1 104 ? -8.717 9.827 7.031 1.00 92.75 104 ARG A N 1
ATOM 823 C CA . ARG A 1 104 ? -8.427 10.834 6.006 1.00 92.75 104 ARG A CA 1
ATOM 824 C C . ARG A 1 104 ? -6.927 11.095 5.878 1.00 92.75 104 ARG A C 1
ATOM 826 O O . ARG A 1 104 ? -6.439 11.197 4.759 1.00 92.75 104 ARG A O 1
ATOM 833 N N . ASN A 1 105 ? -6.212 11.225 6.993 1.00 89.75 105 ASN A N 1
ATOM 834 C CA . ASN A 1 105 ? -4.784 11.537 6.963 1.00 89.75 105 ASN A CA 1
ATOM 835 C C . ASN A 1 105 ? -3.980 10.358 6.406 1.00 89.75 105 ASN A C 1
ATOM 837 O O . ASN A 1 105 ? -3.142 10.565 5.537 1.00 89.75 105 ASN A O 1
ATOM 841 N N . LEU A 1 106 ? -4.301 9.132 6.831 1.00 91.12 106 LEU A N 1
ATOM 842 C CA . LEU A 1 106 ? -3.676 7.909 6.317 1.00 91.12 106 LEU A CA 1
ATOM 843 C C . LEU A 1 106 ? -3.914 7.732 4.812 1.00 91.12 106 LEU A C 1
ATOM 845 O O . LEU A 1 106 ? -2.988 7.409 4.076 1.00 91.12 106 LEU A O 1
ATOM 849 N N . LEU A 1 107 ? -5.135 8.001 4.334 1.00 93.62 107 LEU A N 1
ATOM 850 C CA . LEU A 1 107 ? -5.442 7.982 2.902 1.00 93.62 107 LEU A CA 1
ATOM 851 C C . LEU A 1 107 ? -4.602 9.006 2.126 1.00 93.62 107 LEU A C 1
ATOM 853 O O . LEU A 1 107 ? -4.084 8.689 1.060 1.00 93.62 107 LEU A O 1
ATOM 857 N N . LEU A 1 108 ? -4.481 10.233 2.638 1.00 89.12 108 LEU A N 1
ATOM 858 C CA . LEU A 1 108 ? -3.706 11.279 1.972 1.00 89.12 108 LEU A CA 1
ATOM 859 C C . LEU A 1 108 ? -2.202 10.979 1.978 1.00 89.12 108 LEU A C 1
ATOM 861 O O . LEU A 1 108 ? -1.555 11.219 0.964 1.00 89.12 108 LEU A O 1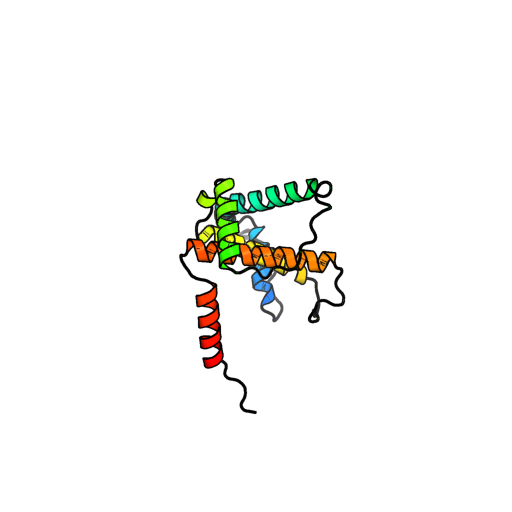
ATOM 865 N N . ALA A 1 109 ? -1.673 10.415 3.067 1.00 87.38 109 ALA A N 1
ATOM 866 C CA . ALA A 1 109 ? -0.294 9.940 3.129 1.00 87.38 109 ALA A CA 1
ATOM 867 C C . ALA A 1 109 ? -0.047 8.830 2.095 1.00 87.38 109 ALA A C 1
ATOM 869 O O . ALA A 1 109 ? 0.840 8.973 1.262 1.00 87.38 109 ALA A O 1
ATOM 870 N N . MET A 1 110 ? -0.919 7.813 2.032 1.00 94.00 110 MET A N 1
ATOM 871 C CA . MET A 1 110 ? -0.842 6.742 1.026 1.00 94.00 110 MET A CA 1
ATOM 872 C C . MET A 1 110 ? -0.832 7.283 -0.411 1.00 94.00 110 MET A C 1
ATOM 874 O O . MET A 1 110 ? -0.116 6.768 -1.263 1.00 94.00 110 MET A O 1
ATOM 878 N N . VAL A 1 111 ? -1.629 8.317 -0.707 1.00 92.31 111 VAL A N 1
ATOM 879 C CA . VAL A 1 111 ? -1.629 8.957 -2.035 1.00 92.31 111 VAL A CA 1
ATOM 880 C C . VAL A 1 111 ? -0.288 9.632 -2.336 1.00 92.31 111 VAL A C 1
ATOM 882 O O . VAL A 1 111 ? 0.143 9.592 -3.487 1.00 92.31 111 VAL A O 1
ATOM 885 N N . GLY A 1 112 ? 0.368 10.217 -1.330 1.00 85.69 112 GLY A N 1
ATOM 886 C CA . GLY A 1 112 ? 1.737 10.723 -1.444 1.00 85.69 112 GLY A CA 1
ATOM 887 C C . GLY A 1 112 ? 2.714 9.629 -1.872 1.00 85.69 112 GLY A C 1
ATOM 888 O O . GLY A 1 112 ? 3.410 9.805 -2.867 1.00 85.69 112 GLY A O 1
ATOM 889 N N . GLU A 1 113 ? 2.654 8.462 -1.225 1.00 92.38 113 GLU A N 1
ATOM 890 C CA . GLU A 1 113 ? 3.530 7.320 -1.544 1.00 92.38 113 GLU A CA 1
ATOM 891 C C . GLU A 1 113 ? 3.259 6.719 -2.924 1.00 92.38 113 GLU A C 1
ATOM 893 O O . GLU A 1 113 ? 4.173 6.344 -3.652 1.00 92.38 113 GLU A O 1
ATOM 898 N N . VAL A 1 114 ? 1.995 6.698 -3.356 1.00 94.25 114 VAL A N 1
ATOM 899 C CA . VAL A 1 114 ? 1.660 6.348 -4.746 1.00 94.25 114 VAL A CA 1
ATOM 900 C C . VAL A 1 114 ? 2.278 7.353 -5.728 1.00 94.25 114 VAL A C 1
ATOM 902 O O . VAL A 1 114 ? 2.649 6.973 -6.840 1.00 94.25 114 VAL A O 1
ATOM 905 N N . GLY A 1 115 ? 2.388 8.623 -5.332 1.00 89.19 115 GLY A N 1
ATOM 906 C CA . GLY A 1 115 ? 3.098 9.662 -6.072 1.00 89.19 115 GLY A CA 1
ATOM 907 C C . GLY A 1 115 ? 4.598 9.384 -6.172 1.00 89.19 115 GLY A C 1
ATOM 908 O O . GLY A 1 115 ? 5.104 9.328 -7.291 1.00 89.19 115 GLY A O 1
ATOM 909 N N . GLU A 1 116 ? 5.278 9.148 -5.044 1.00 87.00 116 GLU A N 1
ATOM 910 C CA . GLU A 1 116 ? 6.712 8.796 -5.000 1.00 87.00 116 GLU A CA 1
ATOM 911 C C . GLU A 1 116 ? 6.994 7.548 -5.855 1.00 87.00 116 GLU A C 1
ATOM 913 O O . GLU A 1 116 ? 7.849 7.576 -6.742 1.00 87.00 116 GLU A O 1
ATOM 918 N N . LEU A 1 117 ? 6.175 6.499 -5.717 1.00 93.56 117 LEU A N 1
ATOM 919 C CA . LEU A 1 117 ? 6.254 5.305 -6.557 1.00 93.56 117 LEU A CA 1
ATOM 920 C C . LEU A 1 117 ? 6.101 5.635 -8.050 1.00 93.56 117 LEU A C 1
ATOM 922 O O . LEU A 1 117 ? 6.853 5.122 -8.880 1.00 93.56 117 LEU A O 1
ATOM 926 N N . ALA A 1 118 ? 5.136 6.480 -8.422 1.00 92.44 118 ALA A N 1
ATOM 927 C CA . ALA A 1 118 ? 4.912 6.860 -9.815 1.00 92.44 118 ALA A CA 1
ATOM 928 C C . ALA A 1 118 ? 6.080 7.671 -10.405 1.00 92.44 118 ALA A C 1
ATOM 930 O O . ALA A 1 118 ? 6.397 7.521 -11.593 1.00 92.44 118 ALA A O 1
ATOM 931 N N . GLU A 1 119 ? 6.752 8.501 -9.603 1.00 90.25 119 GLU A N 1
ATOM 932 C CA . GLU A 1 119 ? 7.918 9.277 -10.040 1.00 90.25 119 GLU A CA 1
ATOM 933 C C . GLU A 1 119 ? 9.047 8.371 -10.554 1.00 90.25 119 GLU A C 1
ATOM 935 O O . GLU A 1 119 ? 9.636 8.667 -11.599 1.00 90.25 119 GLU A O 1
ATOM 940 N N . ILE A 1 120 ? 9.264 7.208 -9.927 1.00 90.81 120 ILE A N 1
ATOM 941 C CA . ILE A 1 120 ? 10.287 6.227 -10.338 1.00 90.81 120 ILE A CA 1
ATOM 942 C C . ILE A 1 120 ? 10.092 5.762 -11.795 1.00 90.81 120 ILE A C 1
ATOM 944 O O . ILE A 1 120 ? 11.057 5.511 -12.531 1.00 90.81 120 ILE A O 1
ATOM 948 N N . PHE A 1 121 ? 8.836 5.661 -12.236 1.00 92.88 121 PHE A N 1
ATOM 949 C CA . PHE A 1 121 ? 8.470 5.183 -13.570 1.00 92.88 121 PHE A CA 1
ATOM 950 C C . PHE A 1 121 ? 8.244 6.309 -14.586 1.00 92.88 121 PHE A C 1
ATOM 952 O O . PHE A 1 121 ? 8.181 6.030 -15.781 1.00 92.88 121 PHE A O 1
ATOM 959 N N . THR A 1 122 ? 8.155 7.571 -14.156 1.00 87.69 122 THR A N 1
ATOM 960 C CA . THR A 1 122 ? 7.669 8.687 -14.993 1.00 87.69 122 THR A CA 1
ATOM 961 C C . THR A 1 122 ? 8.490 8.908 -16.268 1.00 87.69 122 THR A C 1
ATOM 963 O O . THR A 1 122 ? 7.926 9.191 -17.323 1.00 87.69 122 THR A O 1
ATOM 966 N N . TRP A 1 123 ? 9.813 8.740 -16.207 1.00 85.75 123 TRP A N 1
ATOM 967 C CA . TRP A 1 123 ? 10.708 8.922 -17.362 1.00 85.75 123 TRP A CA 1
ATOM 968 C C . TRP A 1 123 ? 11.157 7.607 -18.001 1.00 85.75 123 TRP A C 1
ATOM 970 O O . TRP A 1 123 ? 12.075 7.585 -18.823 1.00 85.75 123 TRP A O 1
ATOM 980 N N . ARG A 1 124 ? 10.531 6.491 -17.619 1.00 84.25 124 ARG A N 1
ATOM 981 C CA . ARG A 1 124 ? 10.795 5.187 -18.220 1.00 84.25 124 ARG A CA 1
ATOM 982 C C . ARG A 1 124 ? 9.918 5.037 -19.464 1.00 84.25 124 ARG A C 1
ATOM 984 O O . ARG A 1 124 ? 8.756 5.429 -19.468 1.00 84.25 124 ARG A O 1
ATOM 991 N N . GLY A 1 125 ? 10.488 4.474 -20.530 1.00 88.31 125 GLY A N 1
ATOM 992 C CA . GLY A 1 125 ? 9.705 3.992 -21.669 1.00 88.31 125 GLY A CA 1
ATOM 993 C C . GLY A 1 125 ? 8.920 2.732 -21.295 1.00 88.31 125 GLY A C 1
ATOM 994 O O . GLY A 1 125 ? 8.490 2.561 -20.156 1.00 88.31 125 GLY A O 1
ATOM 995 N N . GLU A 1 126 ? 8.772 1.796 -22.230 1.00 90.69 126 GLU A N 1
ATOM 996 C CA . GLU A 1 126 ? 8.203 0.491 -21.888 1.00 90.69 126 GLU A CA 1
ATOM 997 C C . GLU A 1 126 ? 9.080 -0.235 -20.857 1.00 90.69 126 GLU A C 1
ATOM 999 O O . GLU A 1 126 ? 10.280 -0.445 -21.058 1.00 90.69 126 GLU A O 1
ATOM 1004 N N . VAL A 1 127 ? 8.474 -0.622 -19.734 1.00 92.19 127 VAL A N 1
ATOM 1005 C CA . VAL A 1 127 ? 9.151 -1.341 -18.655 1.00 92.19 127 VAL A CA 1
ATOM 1006 C C . VAL A 1 127 ? 8.829 -2.826 -18.760 1.00 92.19 127 VAL A C 1
ATOM 1008 O O . VAL A 1 127 ? 7.679 -3.244 -18.627 1.00 92.19 127 VAL A O 1
ATOM 1011 N N . ALA A 1 128 ? 9.859 -3.638 -18.994 1.00 93.81 128 ALA A N 1
ATOM 1012 C CA . ALA A 1 128 ? 9.722 -5.086 -19.062 1.00 93.81 128 ALA A CA 1
ATOM 1013 C C . ALA A 1 128 ? 9.432 -5.699 -17.681 1.00 93.81 128 ALA A C 1
ATOM 1015 O O . ALA A 1 128 ? 9.946 -5.250 -16.651 1.00 93.81 128 ALA A O 1
ATOM 1016 N N . LYS A 1 129 ? 8.651 -6.786 -17.670 1.00 93.94 129 LYS A N 1
ATOM 1017 C CA . LYS A 1 129 ? 8.381 -7.575 -16.462 1.00 93.94 129 LYS A CA 1
ATOM 1018 C C . LYS A 1 129 ? 9.694 -8.037 -15.821 1.00 93.94 129 LYS A C 1
ATOM 1020 O O . LYS A 1 129 ? 10.577 -8.540 -16.508 1.00 93.94 129 LYS A O 1
ATOM 1025 N N . GLY A 1 130 ? 9.790 -7.898 -14.500 1.00 91.81 130 GLY A N 1
ATOM 1026 C CA . GLY A 1 130 ? 10.962 -8.323 -13.728 1.00 91.81 130 GLY A CA 1
ATOM 1027 C C . GLY A 1 130 ? 12.134 -7.339 -13.744 1.00 91.81 130 GLY A C 1
ATOM 1028 O O . GLY A 1 130 ? 13.169 -7.651 -1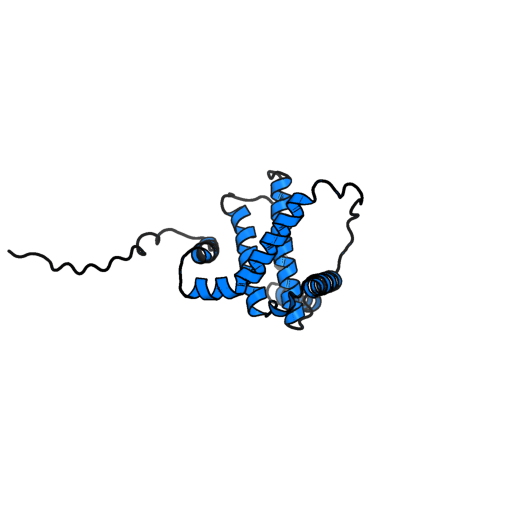3.168 1.00 91.81 130 GLY A O 1
ATOM 1029 N N . LEU A 1 131 ? 11.981 -6.163 -14.369 1.00 94.50 131 LEU A N 1
ATOM 1030 C CA . LEU A 1 131 ? 12.965 -5.073 -14.335 1.00 94.50 131 LEU A CA 1
ATOM 1031 C C . LEU A 1 131 ? 14.408 -5.516 -14.701 1.00 94.50 131 LEU A C 1
ATOM 1033 O O . LEU A 1 131 ? 15.351 -5.168 -13.991 1.00 94.50 131 LEU A O 1
ATOM 1037 N N . PRO A 1 132 ? 14.628 -6.279 -15.796 1.00 93.94 132 PRO A N 1
ATOM 1038 C CA . PRO A 1 132 ? 15.930 -6.898 -16.086 1.00 93.94 132 PRO A CA 1
ATOM 1039 C C . PRO A 1 132 ? 17.060 -5.887 -16.336 1.00 93.94 132 PRO A C 1
ATOM 1041 O O . PRO A 1 132 ? 18.220 -6.191 -16.086 1.00 93.94 132 PRO A O 1
ATOM 1044 N N . ASN A 1 133 ? 16.720 -4.683 -16.804 1.00 92.75 133 ASN A N 1
ATOM 1045 C CA . ASN A 1 133 ? 17.678 -3.624 -17.145 1.00 92.75 133 ASN A CA 1
ATOM 1046 C C . ASN A 1 133 ? 17.816 -2.557 -16.046 1.00 92.75 133 ASN A C 1
ATOM 1048 O O . ASN A 1 133 ? 18.334 -1.474 -16.309 1.00 92.75 133 ASN A O 1
ATOM 1052 N N . TRP A 1 134 ? 17.287 -2.821 -14.852 1.00 95.38 134 TRP A N 1
ATOM 1053 C CA . TRP A 1 134 ? 17.329 -1.892 -13.727 1.00 95.38 134 TRP A CA 1
ATOM 1054 C C . TRP A 1 134 ? 18.469 -2.274 -12.790 1.00 95.38 134 TRP A C 1
ATOM 1056 O O . TRP A 1 134 ? 18.716 -3.458 -12.545 1.00 95.38 134 TRP A O 1
ATOM 1066 N N . LYS A 1 135 ? 19.154 -1.264 -12.257 1.00 96.00 135 LYS A N 1
ATOM 1067 C CA . LYS A 1 135 ? 20.153 -1.436 -11.202 1.00 96.00 135 LYS A CA 1
ATOM 1068 C C . LYS A 1 135 ? 19.472 -1.935 -9.936 1.00 96.00 135 LYS A C 1
ATOM 1070 O O . LYS A 1 135 ? 18.310 -1.623 -9.686 1.00 96.00 135 LYS A O 1
ATOM 1075 N N . GLU A 1 136 ? 20.223 -2.640 -9.101 1.00 94.75 136 GLU A N 1
ATOM 1076 C CA . GLU A 1 136 ? 19.671 -3.175 -7.857 1.00 94.75 136 GLU A CA 1
ATOM 1077 C C . GLU A 1 136 ? 19.152 -2.070 -6.931 1.00 94.75 136 GLU A C 1
ATOM 1079 O O . GLU A 1 136 ? 18.035 -2.167 -6.445 1.00 94.75 136 GLU A O 1
ATOM 1084 N N . SER A 1 137 ? 19.866 -0.945 -6.839 1.00 94.06 137 SER A N 1
ATOM 1085 C CA . SER A 1 137 ? 19.412 0.237 -6.094 1.00 94.06 137 SER A CA 1
ATOM 1086 C C . SER A 1 137 ? 18.090 0.823 -6.609 1.00 94.06 137 SER A C 1
ATOM 1088 O O . SER A 1 137 ? 17.342 1.430 -5.856 1.00 94.06 137 SER A O 1
ATOM 1090 N N . GLU A 1 138 ? 17.793 0.692 -7.907 1.00 92.88 138 GLU A N 1
ATOM 1091 C CA . GLU A 1 138 ? 16.516 1.161 -8.462 1.00 92.88 138 GLU A CA 1
ATOM 1092 C C . GLU A 1 138 ? 15.380 0.198 -8.103 1.00 92.88 138 GLU A C 1
ATOM 1094 O O . GLU A 1 138 ? 14.259 0.638 -7.872 1.00 92.88 138 GLU A O 1
ATOM 1099 N N . LYS A 1 139 ? 15.657 -1.111 -8.045 1.00 95.06 139 LYS A N 1
ATOM 1100 C CA . LYS A 1 139 ? 14.679 -2.117 -7.608 1.00 95.06 139 LYS A CA 1
ATOM 1101 C C . LYS A 1 139 ? 14.410 -2.031 -6.111 1.00 95.06 139 LYS A C 1
ATOM 1103 O O . LYS A 1 139 ? 13.259 -2.161 -5.715 1.00 95.06 139 LYS A O 1
ATOM 1108 N N . GLU A 1 140 ? 15.449 -1.790 -5.318 1.00 94.88 140 GLU A N 1
ATOM 1109 C CA . GLU A 1 140 ? 15.347 -1.505 -3.887 1.00 94.88 140 GLU A CA 1
ATOM 1110 C C . GLU A 1 140 ? 14.419 -0.312 -3.662 1.00 94.88 140 GLU A C 1
ATOM 1112 O O . GLU A 1 140 ? 13.417 -0.452 -2.972 1.00 94.88 140 GLU A O 1
ATOM 1117 N N . HIS A 1 141 ? 14.646 0.794 -4.375 1.00 93.19 141 HIS A N 1
ATOM 1118 C CA . HIS A 1 141 ? 13.797 1.979 -4.275 1.00 93.19 141 HIS A CA 1
ATOM 1119 C C . HIS A 1 141 ? 12.339 1.728 -4.708 1.00 93.19 141 HIS A C 1
ATOM 1121 O O . HIS A 1 141 ? 11.404 2.208 -4.076 1.00 93.19 141 HIS A O 1
ATOM 1127 N N . VAL A 1 142 ? 12.105 0.914 -5.747 1.00 95.94 142 VAL A N 1
ATOM 1128 C CA . VAL A 1 142 ? 10.742 0.452 -6.081 1.00 95.94 142 VAL A CA 1
ATOM 1129 C C . VAL A 1 142 ? 10.138 -0.363 -4.932 1.00 95.94 142 VAL A C 1
ATOM 1131 O O . VAL A 1 142 ? 8.951 -0.227 -4.647 1.00 95.94 142 VAL A O 1
ATOM 1134 N N . GLY A 1 143 ? 10.933 -1.221 -4.291 1.00 94.94 143 GLY A N 1
ATOM 1135 C CA . GLY A 1 143 ? 10.525 -2.019 -3.138 1.00 94.94 143 GLY A CA 1
ATOM 1136 C C . GLY A 1 143 ? 10.160 -1.170 -1.920 1.00 94.94 143 GLY A C 1
ATOM 1137 O O . GLY A 1 143 ? 9.149 -1.461 -1.282 1.00 94.94 143 GLY A O 1
ATOM 1138 N N . GLU A 1 144 ? 10.925 -0.115 -1.638 1.00 93.56 144 GLU A N 1
ATOM 1139 C CA . GLU A 1 144 ? 10.647 0.869 -0.583 1.00 93.56 144 GLU A CA 1
ATOM 1140 C C . GLU A 1 144 ? 9.280 1.527 -0.804 1.00 93.56 144 GLU A C 1
ATOM 1142 O O . GLU A 1 144 ? 8.380 1.361 0.017 1.00 93.56 144 GLU A O 1
ATOM 1147 N N . GLU A 1 145 ? 9.064 2.165 -1.960 1.00 95.62 145 GLU A N 1
ATOM 1148 C CA . GLU A 1 145 ? 7.825 2.917 -2.201 1.00 95.62 145 GLU A CA 1
ATOM 1149 C C . GLU A 1 145 ? 6.595 1.992 -2.364 1.00 95.62 145 GLU A C 1
ATOM 1151 O O . GLU A 1 145 ? 5.476 2.344 -1.985 1.00 95.62 145 GLU A O 1
ATOM 1156 N N . LEU A 1 146 ? 6.770 0.754 -2.856 1.00 97.19 146 LEU A N 1
ATOM 1157 C CA . LEU A 1 146 ? 5.710 -0.269 -2.811 1.00 97.19 146 LEU A CA 1
ATOM 1158 C C . LEU A 1 146 ? 5.352 -0.668 -1.375 1.00 97.19 146 LEU A C 1
ATOM 1160 O O . LEU A 1 146 ? 4.174 -0.894 -1.074 1.00 97.19 146 LEU A O 1
ATOM 1164 N N . SER A 1 147 ? 6.359 -0.789 -0.509 1.00 95.31 147 SER A N 1
ATOM 1165 C CA . SER A 1 147 ? 6.166 -1.139 0.897 1.00 95.31 147 SER A CA 1
ATOM 1166 C C . SER A 1 147 ? 5.459 -0.008 1.634 1.00 95.31 147 SER A C 1
ATOM 1168 O O . SER A 1 147 ? 4.492 -0.279 2.339 1.00 95.31 147 SER A O 1
ATOM 1170 N N . ASP A 1 148 ? 5.837 1.246 1.395 1.00 93.06 148 ASP A N 1
ATOM 1171 C CA . ASP A 1 148 ? 5.189 2.415 1.997 1.00 93.06 148 ASP A CA 1
ATOM 1172 C C . ASP A 1 148 ? 3.688 2.461 1.664 1.00 93.06 148 ASP A C 1
ATOM 1174 O O . ASP A 1 148 ? 2.842 2.553 2.562 1.00 93.06 148 ASP A O 1
ATOM 1178 N N . VAL A 1 149 ? 3.323 2.267 0.389 1.00 96.19 149 VAL A N 1
ATOM 1179 C CA . VAL A 1 149 ? 1.912 2.168 -0.031 1.00 96.19 149 VAL A CA 1
ATOM 1180 C C . VAL A 1 149 ? 1.182 1.036 0.703 1.00 96.19 149 VAL A C 1
ATOM 1182 O O . VAL A 1 149 ? 0.054 1.224 1.172 1.00 96.19 149 VAL A O 1
ATOM 1185 N N . LEU A 1 150 ? 1.804 -0.142 0.813 1.00 96.62 150 LEU A N 1
ATOM 1186 C CA . LEU A 1 150 ? 1.217 -1.296 1.498 1.00 96.62 150 LEU A CA 1
ATOM 1187 C C . LEU A 1 150 ? 1.002 -1.025 2.993 1.00 96.62 150 LEU A C 1
ATOM 1189 O O . LEU A 1 150 ? -0.074 -1.325 3.514 1.00 96.62 150 LEU A O 1
ATOM 1193 N N . LEU A 1 151 ? 1.994 -0.465 3.684 1.00 95.06 151 LEU A N 1
ATOM 1194 C CA . LEU A 1 151 ? 1.937 -0.225 5.125 1.00 95.06 151 LEU A CA 1
ATOM 1195 C C . LEU A 1 151 ? 0.853 0.801 5.478 1.00 95.06 151 LEU A C 1
ATOM 1197 O O . LEU A 1 151 ? 0.060 0.557 6.393 1.00 95.06 151 LEU A O 1
ATOM 1201 N N . TYR A 1 152 ? 0.720 1.887 4.706 1.00 94.56 152 TYR A N 1
ATOM 1202 C CA . TYR A 1 152 ? -0.392 2.821 4.896 1.00 94.56 152 TYR A CA 1
ATOM 1203 C C . TYR A 1 152 ? -1.750 2.190 4.597 1.00 94.56 152 TYR A C 1
ATO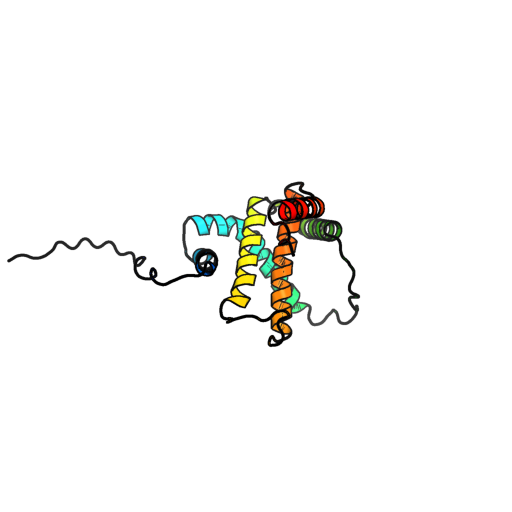M 1205 O O . TYR A 1 152 ? -2.710 2.455 5.322 1.00 94.56 152 TYR A O 1
ATOM 1213 N N . LEU A 1 153 ? -1.857 1.334 3.574 1.00 97.31 153 LEU A N 1
ATOM 1214 C CA . LEU A 1 153 ? -3.104 0.628 3.275 1.00 97.31 153 LEU A CA 1
ATOM 1215 C C . LEU A 1 153 ? -3.512 -0.312 4.419 1.00 97.31 153 LEU A C 1
ATOM 1217 O O . LEU A 1 153 ? -4.686 -0.342 4.797 1.00 97.31 153 LEU A O 1
ATOM 1221 N N . ILE A 1 154 ? -2.553 -1.049 4.988 1.00 96.50 154 ILE A N 1
ATOM 1222 C CA . ILE A 1 154 ? -2.781 -1.915 6.150 1.00 96.50 154 ILE A CA 1
ATOM 1223 C C . ILE A 1 154 ? -3.249 -1.071 7.335 1.00 96.50 154 ILE A C 1
ATOM 1225 O O . ILE A 1 154 ? -4.323 -1.343 7.875 1.00 96.50 154 ILE A O 1
ATOM 1229 N N . ARG A 1 155 ? -2.525 -0.004 7.700 1.00 94.62 155 ARG A N 1
ATOM 1230 C CA . ARG A 1 155 ? -2.919 0.835 8.842 1.00 94.62 155 ARG A CA 1
ATOM 1231 C C . ARG A 1 155 ? -4.264 1.526 8.622 1.00 94.62 155 ARG A C 1
ATOM 1233 O O . ARG A 1 155 ? -5.063 1.617 9.549 1.00 94.62 155 ARG A O 1
ATOM 1240 N N . LEU A 1 156 ? -4.555 1.973 7.402 1.00 96.50 156 LEU A N 1
ATOM 1241 C CA . LEU A 1 156 ? -5.863 2.527 7.054 1.00 96.50 156 LEU A CA 1
ATOM 1242 C C . LEU A 1 156 ? -6.973 1.486 7.239 1.00 96.50 156 LEU A C 1
ATOM 1244 O O . LEU A 1 156 ? -8.027 1.821 7.777 1.00 96.50 156 LEU A O 1
ATOM 1248 N N . SER A 1 157 ? -6.748 0.239 6.816 1.00 97.25 157 SER A N 1
ATOM 1249 C CA . SER A 1 157 ? -7.730 -0.836 6.987 1.00 97.25 157 SER A CA 1
ATOM 1250 C C . SER A 1 157 ? -8.004 -1.137 8.460 1.00 97.25 157 SER A C 1
ATOM 1252 O O . SER A 1 157 ? -9.168 -1.245 8.843 1.00 97.25 157 SER A O 1
ATOM 1254 N N . ASP A 1 158 ? -6.955 -1.156 9.282 1.00 95.06 158 ASP A N 1
ATOM 1255 C CA . ASP A 1 158 ? -7.009 -1.381 10.726 1.00 95.06 158 ASP A CA 1
ATOM 1256 C C . ASP A 1 158 ? -7.812 -0.283 11.442 1.00 95.06 158 ASP A C 1
ATOM 1258 O O . ASP A 1 158 ? -8.813 -0.566 12.099 1.00 95.06 158 ASP A O 1
ATOM 1262 N N . VAL A 1 159 ? -7.488 0.991 11.188 1.00 94.06 159 VAL A N 1
ATOM 1263 C CA . VAL A 1 159 ? -8.240 2.139 11.731 1.00 94.06 159 VAL A CA 1
ATOM 1264 C C . VAL A 1 159 ? -9.701 2.152 11.255 1.00 94.06 159 VAL A C 1
ATOM 1266 O O . VAL A 1 159 ? -10.587 2.611 11.975 1.00 94.06 159 VAL A O 1
ATOM 1269 N N . CYS A 1 160 ? -9.986 1.638 10.055 1.00 96.75 160 CYS A N 1
ATOM 1270 C CA . CYS A 1 160 ? -11.356 1.498 9.550 1.00 96.75 160 CYS A CA 1
ATOM 1271 C C . CYS A 1 160 ? -12.093 0.252 10.078 1.00 96.75 160 CYS A C 1
ATOM 1273 O O . CYS A 1 160 ? -13.276 0.089 9.771 1.00 96.75 160 CYS A O 1
ATOM 1275 N N . GLY A 1 161 ? -11.428 -0.638 10.822 1.00 95.75 161 GLY A N 1
ATOM 1276 C CA . GLY A 1 161 ? -12.000 -1.904 11.288 1.00 95.75 161 GLY A CA 1
ATOM 1277 C C . GLY A 1 161 ? -12.292 -2.903 10.162 1.00 95.75 161 GLY A C 1
ATOM 1278 O O . GLY A 1 161 ? -13.253 -3.669 10.243 1.00 95.75 161 GLY A O 1
ATOM 1279 N N . ILE A 1 162 ? -11.508 -2.875 9.080 1.00 97.19 162 ILE A N 1
ATOM 1280 C CA . ILE A 1 162 ? -11.682 -3.727 7.898 1.00 97.19 162 ILE A CA 1
ATOM 1281 C C . ILE A 1 162 ? -10.603 -4.815 7.894 1.00 97.19 162 ILE A C 1
ATOM 1283 O O . ILE A 1 162 ? -9.418 -4.510 7.795 1.00 97.19 162 ILE A O 1
ATOM 1287 N N . ASP A 1 163 ? -11.001 -6.094 7.895 1.00 96.31 163 ASP A N 1
ATOM 1288 C CA . ASP A 1 163 ? -10.069 -7.198 7.619 1.00 96.31 163 ASP A CA 1
ATOM 1289 C C . ASP A 1 163 ? -9.684 -7.167 6.129 1.00 96.31 163 ASP A C 1
ATOM 1291 O O . ASP A 1 163 ? -10.433 -7.610 5.252 1.00 96.31 163 ASP A O 1
ATOM 1295 N N . LEU A 1 164 ? -8.518 -6.583 5.839 1.00 96.44 164 LEU A N 1
ATOM 1296 C CA . LEU A 1 164 ? -8.027 -6.380 4.477 1.00 96.44 164 LEU A CA 1
ATOM 1297 C C . LEU A 1 164 ? -7.839 -7.700 3.716 1.00 96.44 164 LEU A C 1
ATOM 1299 O O . LEU A 1 164 ? -8.125 -7.758 2.519 1.00 96.44 164 LEU A O 1
ATOM 1303 N N . GLY A 1 165 ? -7.403 -8.762 4.399 1.00 95.69 165 GLY A N 1
ATOM 1304 C CA . GLY A 1 165 ? -7.193 -10.077 3.792 1.00 95.69 165 GLY A CA 1
ATOM 1305 C C . GLY A 1 165 ? -8.508 -10.722 3.348 1.00 95.69 165 GLY A C 1
ATOM 1306 O O . GLY A 1 165 ? -8.632 -11.181 2.206 1.00 95.69 165 GLY A O 1
ATOM 1307 N N . ASP A 1 166 ? -9.523 -10.692 4.212 1.00 96.50 166 ASP A N 1
ATOM 1308 C CA . ASP A 1 166 ? -10.875 -11.151 3.875 1.00 96.50 166 ASP A CA 1
ATOM 1309 C C . ASP A 1 166 ? -11.506 -10.289 2.765 1.00 96.50 166 ASP A C 1
ATOM 1311 O O . ASP A 1 166 ? -12.045 -10.815 1.782 1.00 96.50 166 ASP A O 1
ATOM 1315 N N . ALA A 1 167 ? -11.377 -8.960 2.856 1.00 97.56 167 ALA A N 1
ATOM 1316 C CA . ALA A 1 167 ? -11.892 -8.031 1.854 1.00 97.56 167 ALA A CA 1
ATOM 1317 C C . ALA A 1 167 ? -11.268 -8.266 0.465 1.00 97.56 167 ALA A C 1
ATOM 1319 O O . ALA A 1 167 ? -11.993 -8.320 -0.537 1.00 97.56 167 ALA A O 1
ATOM 1320 N N . ALA A 1 168 ? -9.946 -8.457 0.397 1.00 97.00 168 ALA A N 1
ATOM 1321 C CA . ALA A 1 168 ? -9.225 -8.756 -0.838 1.00 97.00 168 ALA A CA 1
ATOM 1322 C C . ALA A 1 168 ? -9.662 -10.102 -1.437 1.00 97.00 168 ALA A C 1
ATOM 1324 O O . ALA A 1 168 ? -9.984 -10.179 -2.627 1.00 97.00 168 ALA A O 1
ATOM 1325 N N . THR A 1 169 ? -9.781 -11.142 -0.608 1.00 97.00 169 THR A N 1
ATOM 1326 C CA . THR A 1 169 ? -10.216 -12.481 -1.042 1.00 97.00 169 THR A CA 1
ATOM 1327 C C . THR A 1 169 ? -11.630 -12.444 -1.627 1.00 97.00 169 THR A C 1
ATOM 1329 O O . THR A 1 169 ? -11.870 -12.904 -2.748 1.00 97.00 169 THR A O 1
ATOM 1332 N N . LYS A 1 170 ? -12.574 -11.792 -0.934 1.00 97.81 170 LYS A N 1
ATOM 1333 C CA . LYS A 1 170 ? -13.942 -11.571 -1.437 1.00 97.81 170 LYS A CA 1
ATOM 1334 C C . LYS A 1 170 ? -13.952 -10.769 -2.738 1.00 97.81 170 LYS A C 1
ATOM 1336 O O . LYS A 1 170 ? -14.789 -11.011 -3.613 1.00 97.81 170 LYS A O 1
ATOM 1341 N N . LYS A 1 171 ? -13.042 -9.802 -2.890 1.00 97.38 171 LYS A N 1
ATOM 1342 C CA . LYS A 1 171 ? -12.941 -8.978 -4.099 1.00 97.38 171 LYS A CA 1
ATOM 1343 C C . LYS A 1 171 ? -12.460 -9.780 -5.310 1.00 97.38 171 LYS A C 1
ATOM 1345 O O . LYS A 1 171 ? -12.997 -9.562 -6.397 1.00 97.38 171 LYS A O 1
ATOM 1350 N N . ILE A 1 172 ? -11.537 -10.726 -5.134 1.00 97.19 172 ILE A N 1
ATOM 1351 C CA . ILE A 1 172 ? -11.083 -11.633 -6.202 1.00 97.19 172 ILE A CA 1
ATOM 1352 C C . ILE A 1 172 ? -12.251 -12.474 -6.727 1.00 97.19 172 ILE A C 1
ATOM 1354 O O . ILE A 1 172 ? -12.482 -12.499 -7.935 1.00 97.19 172 ILE A O 1
ATOM 1358 N N . VAL A 1 173 ? -13.054 -13.070 -5.838 1.00 97.56 173 VAL A N 1
ATOM 1359 C CA . VAL A 1 173 ? -14.244 -13.853 -6.229 1.00 97.56 173 VAL A CA 1
ATOM 1360 C C . VAL A 1 173 ? -15.230 -12.997 -7.032 1.00 97.56 173 VAL A C 1
ATOM 1362 O O . VAL A 1 173 ? -15.676 -13.392 -8.109 1.00 97.56 173 VAL A O 1
ATOM 1365 N N . LYS A 1 174 ? -15.521 -11.775 -6.565 1.00 96.88 174 LYS A N 1
ATOM 1366 C CA . LYS A 1 174 ? -16.378 -10.827 -7.300 1.00 96.88 174 LYS A CA 1
ATOM 1367 C C . LYS A 1 174 ? -15.800 -10.461 -8.672 1.00 96.88 174 LYS A C 1
ATOM 1369 O O . LYS A 1 174 ? -16.555 -10.305 -9.630 1.00 96.88 174 LYS A O 1
ATOM 1374 N N . ASN A 1 175 ? -14.480 -10.307 -8.779 1.00 96.62 175 ASN A N 1
ATOM 1375 C CA . ASN A 1 175 ? -13.815 -9.996 -10.043 1.00 96.62 175 ASN A CA 1
ATOM 1376 C C . ASN A 1 175 ? -13.868 -11.172 -11.025 1.00 96.62 175 ASN A C 1
ATOM 1378 O O . ASN A 1 175 ? -14.087 -10.926 -12.205 1.00 96.62 175 ASN A O 1
ATOM 1382 N N . ALA A 1 176 ? -13.740 -12.415 -10.555 1.00 96.38 176 ALA A N 1
ATOM 1383 C CA . ALA A 1 176 ? -13.846 -13.608 -11.396 1.00 96.38 176 ALA A CA 1
ATOM 1384 C C . ALA A 1 176 ? -15.243 -13.756 -12.024 1.00 96.38 176 ALA A C 1
ATOM 1386 O O . ALA A 1 176 ? -15.364 -14.126 -13.187 1.00 96.38 176 ALA A O 1
ATOM 1387 N N . ILE A 1 177 ? -16.299 -13.395 -11.285 1.00 95.75 177 ILE A N 1
ATOM 1388 C CA . ILE A 1 177 ? -17.673 -13.354 -11.815 1.00 95.75 177 ILE A CA 1
ATOM 1389 C C . ILE A 1 177 ? -17.818 -12.241 -12.863 1.00 95.75 177 ILE A C 1
ATOM 1391 O O . ILE A 1 177 ? -18.451 -12.435 -13.897 1.00 95.75 177 ILE A O 1
ATOM 1395 N N . LYS A 1 178 ? -17.235 -11.064 -12.598 1.00 95.25 178 LYS A N 1
ATOM 1396 C CA . LYS A 1 178 ? -17.321 -9.903 -13.497 1.00 95.25 178 LYS A CA 1
ATOM 1397 C C . LYS A 1 178 ? -16.514 -10.090 -14.788 1.00 95.25 178 LYS A C 1
ATOM 1399 O O . LYS A 1 178 ? -16.910 -9.571 -15.828 1.00 95.25 178 LYS A O 1
ATOM 1404 N N . TYR A 1 179 ? -15.391 -10.796 -14.711 1.00 94.69 179 TYR A N 1
ATOM 1405 C CA . TYR A 1 179 ? -14.454 -11.023 -15.808 1.00 94.69 179 TYR A CA 1
ATOM 1406 C C . TYR A 1 179 ? -14.169 -12.526 -15.938 1.00 94.69 179 TYR A C 1
ATOM 1408 O O . TYR A 1 179 ? -13.100 -12.983 -15.521 1.00 94.69 179 TYR A O 1
ATOM 1416 N N . PRO A 1 180 ? -15.124 -13.306 -16.478 1.00 93.50 180 PRO A N 1
ATOM 1417 C CA . PRO A 1 180 ? -14.930 -14.736 -16.651 1.00 93.50 180 PRO A CA 1
ATOM 1418 C C . PRO A 1 180 ? -13.801 -15.012 -17.658 1.00 93.50 180 PRO A C 1
ATOM 1420 O O . PRO A 1 180 ? -13.541 -14.183 -18.542 1.00 93.50 180 PRO A O 1
ATOM 1423 N N . PRO A 1 181 ? -13.129 -16.173 -17.557 1.00 94.06 181 PRO A N 1
ATOM 1424 C CA . PRO A 1 181 ? -12.161 -16.584 -18.562 1.00 94.06 181 PRO A CA 1
ATOM 1425 C C . PRO A 1 181 ? -12.830 -16.624 -19.937 1.00 94.06 181 PRO A C 1
ATOM 1427 O O . PRO A 1 181 ? -14.013 -16.953 -20.061 1.00 94.06 181 PRO A O 1
ATOM 1430 N N . LYS A 1 182 ? -12.070 -16.290 -20.985 1.00 90.12 182 LYS A N 1
ATOM 1431 C CA . LYS A 1 182 ? -12.549 -16.506 -22.351 1.00 90.12 182 LYS A CA 1
ATOM 1432 C C . LYS A 1 182 ? -12.850 -17.993 -22.504 1.00 90.12 182 LYS A C 1
ATOM 1434 O O . LYS A 1 182 ? -12.013 -18.814 -22.134 1.00 90.12 182 LYS A O 1
ATOM 1439 N N . ALA A 1 183 ? -14.028 -18.314 -23.032 1.00 78.88 183 ALA A N 1
ATOM 1440 C CA . ALA A 1 183 ? -14.313 -19.670 -23.468 1.00 78.88 183 ALA A CA 1
ATOM 1441 C C . ALA A 1 183 ? -13.254 -20.043 -24.516 1.00 78.88 183 ALA A C 1
ATOM 1443 O O . ALA A 1 183 ? -13.134 -19.366 -25.539 1.00 78.88 183 ALA A O 1
ATOM 1444 N N . THR A 1 184 ? -12.424 -21.022 -24.167 1.00 64.06 184 THR A N 1
ATOM 1445 C CA . THR A 1 184 ? -11.468 -21.680 -25.062 1.00 64.06 184 THR A CA 1
ATOM 1446 C C . THR A 1 184 ? -12.188 -22.496 -26.112 1.00 64.06 184 THR A C 1
ATOM 1448 O O . THR A 1 184 ? -13.179 -23.161 -25.730 1.00 64.06 184 THR A O 1
#

Nearest PDB structures (foldseek):
  6sqw-assembly1_A  TM=9.025E-01  e=4.134E-08  Mus musculus
  7mu5-assembly1_A  TM=8.915E-01  e=4.352E-08  Homo sapiens
  2oie-assembly1_C  TM=8.696E-01  e=3.414E-07  Mus musculus
  2oig-assembly1_B  TM=8.817E-01  e=7.020E-07  Mus musculus
  2oig-assembly1_A  TM=9.180E-01  e=2.544E-06  Mus musculus

Organism: NCBI:txid320322

Radius of gyration: 22.27 Å; Cα contacts (8 Å, |Δi|>4): 77; chains: 1; bounding box: 45×78×56 Å

InterPro domains:
  IPR004518 NTP pyrophosphohydrolase MazG-like domain [PF03819] (102-174)
  IPR025984 dCTP pyrophosphatase 1 [cd11537] (86-175)

Sequence (184 aa):
MLLPLLVHLHHPIHQLLLCKPGGVLLICLYACLWRLPSPLCKSIDSLVSPLVCQKRSDKDMEGDKRKAMEGEEAGVTDVSLKELSKKLEEFARERDWEQYHSPRNLLLAMVGEVGELAEIFTWRGEVAKGLPNWKESEKEHVGEELSDVLLYLIRLSDVCGIDLGDAATKKIVKNAIKYPPKAT

Mean predicted aligned error: 13.83 Å